Protein AF-A0A2J0MQY8-F1 (afdb_monomer)

Solvent-accessible surface area (backbone atoms only — not comparable to full-atom values): 13722 Å² total; per-residue (Å²): 133,86,76,63,94,84,62,76,48,62,55,75,53,54,37,76,70,28,26,28,75,59,79,45,22,39,60,40,59,40,33,76,69,67,67,42,97,68,72,56,60,52,49,72,35,37,74,84,40,46,73,61,54,52,50,51,39,55,75,74,62,41,38,30,42,33,39,42,53,55,47,19,60,32,36,67,44,96,90,41,63,35,64,66,51,48,49,52,52,44,53,56,40,50,52,36,49,76,70,64,25,40,34,30,38,26,56,28,72,82,56,39,22,41,64,47,52,74,76,44,28,50,48,31,76,66,31,26,61,55,53,29,50,53,47,44,52,49,42,74,68,47,39,91,58,44,59,30,43,22,58,39,46,35,64,57,53,51,41,43,33,5,17,53,71,29,74,33,73,86,47,34,74,34,67,67,50,29,53,36,21,54,53,23,50,38,50,19,47,48,52,31,49,55,47,44,41,72,76,38,70,85,57,41,38,25,36,36,40,68,47,66,86,68,88,61,70,36,100,46,72,66,35,49,50,51,45,52,51,50,48,35,62,63,47,48,56,58,50,66,69,40,64,95,62,59,76,51,84,39,80,45,75,57,90,130

Mean predicted aligned error: 4.13 Å

Structure (mmCIF, N/CA/C/O backbone):
data_AF-A0A2J0MQY8-F1
#
_entry.id   AF-A0A2J0MQY8-F1
#
loop_
_atom_site.group_PDB
_atom_site.id
_atom_site.type_symbol
_atom_site.label_atom_id
_atom_site.label_alt_id
_atom_site.label_comp_id
_atom_site.label_asym_id
_atom_site.label_entity_id
_atom_site.label_seq_id
_atom_site.pdbx_PDB_ins_code
_atom_site.Cartn_x
_atom_site.Cartn_y
_atom_site.Cartn_z
_atom_site.occupancy
_atom_site.B_iso_or_equiv
_atom_site.auth_seq_id
_atom_site.auth_comp_id
_atom_site.auth_asym_id
_atom_site.auth_atom_id
_atom_site.pdbx_PDB_model_num
ATOM 1 N N . MET A 1 1 ? -16.871 -25.575 15.971 1.00 74.00 1 MET A N 1
ATOM 2 C CA . MET A 1 1 ? -16.389 -24.826 17.154 1.00 74.00 1 MET A CA 1
ATOM 3 C C . MET A 1 1 ? -16.602 -23.341 16.894 1.00 74.00 1 MET A C 1
ATOM 5 O O . MET A 1 1 ? -16.331 -22.934 15.769 1.00 74.00 1 MET A O 1
ATOM 9 N N . PRO A 1 2 ? -17.122 -22.554 17.851 1.00 91.06 2 PRO A N 1
ATOM 10 C CA . PRO A 1 2 ? -17.289 -21.114 17.671 1.00 91.06 2 PRO A CA 1
ATOM 11 C C . PRO A 1 2 ? -15.932 -20.395 17.706 1.00 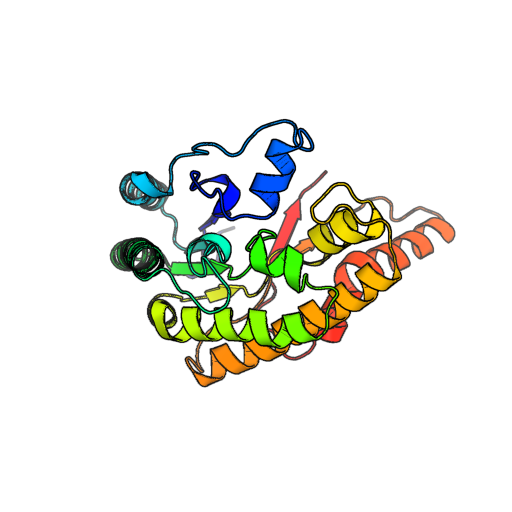91.06 2 PRO A C 1
ATOM 13 O O . PRO A 1 2 ? -15.025 -20.807 18.429 1.00 91.06 2 PRO A O 1
ATOM 16 N N . PHE A 1 3 ? -15.803 -19.317 16.937 1.00 95.56 3 PHE A N 1
ATOM 17 C CA . PHE A 1 3 ? -14.651 -18.417 17.013 1.00 95.56 3 PHE A CA 1
ATOM 18 C C . PHE A 1 3 ? -14.741 -17.525 18.266 1.00 95.56 3 PHE A C 1
ATOM 20 O O . PHE A 1 3 ? -15.840 -17.341 18.803 1.00 95.56 3 PHE A O 1
ATOM 27 N N . PRO A 1 4 ? -13.619 -16.950 18.745 1.00 96.00 4 PRO A N 1
ATOM 28 C CA . PRO A 1 4 ? -13.647 -15.934 19.796 1.00 96.00 4 PRO A CA 1
ATOM 29 C C . PRO A 1 4 ? -14.607 -14.788 19.452 1.00 96.00 4 PRO A C 1
ATOM 31 O O . PRO A 1 4 ? -14.728 -14.407 18.290 1.00 96.00 4 PRO A O 1
ATOM 34 N N . LYS A 1 5 ? -15.266 -14.201 20.460 1.00 91.44 5 LYS A N 1
ATOM 35 C CA . LYS A 1 5 ? -16.286 -13.148 20.258 1.00 91.44 5 LYS A CA 1
ATOM 36 C C . LYS A 1 5 ? -15.776 -11.929 19.479 1.00 91.44 5 LYS A C 1
ATOM 38 O O . LYS A 1 5 ? -16.554 -11.270 18.805 1.00 91.44 5 LYS A O 1
ATOM 43 N N . ASN A 1 6 ? -14.488 -11.629 19.596 1.00 92.44 6 ASN A N 1
ATOM 44 C CA . ASN A 1 6 ? -13.804 -10.515 18.943 1.00 92.44 6 ASN A CA 1
ATOM 45 C C . ASN A 1 6 ? -13.031 -10.935 17.681 1.00 92.44 6 ASN A C 1
ATOM 47 O O . ASN A 1 6 ? -12.200 -10.172 17.195 1.00 92.44 6 ASN A O 1
ATOM 51 N N . PHE A 1 7 ? -13.258 -12.146 17.165 1.00 96.00 7 PHE A N 1
ATOM 52 C CA . PHE A 1 7 ? -12.675 -12.563 15.897 1.00 96.00 7 PHE A CA 1
ATOM 53 C C . PHE A 1 7 ? -13.301 -11.767 14.747 1.00 96.00 7 PHE A C 1
ATOM 55 O O . PHE A 1 7 ? -14.525 -11.705 14.615 1.00 96.00 7 PHE A O 1
ATOM 62 N N . LEU A 1 8 ? -12.457 -11.168 13.910 1.00 96.12 8 LEU A N 1
ATOM 63 C CA . LEU A 1 8 ? -12.896 -10.334 12.799 1.00 96.12 8 LEU A CA 1
ATOM 64 C C . LEU A 1 8 ? -13.045 -11.170 11.532 1.00 96.12 8 LE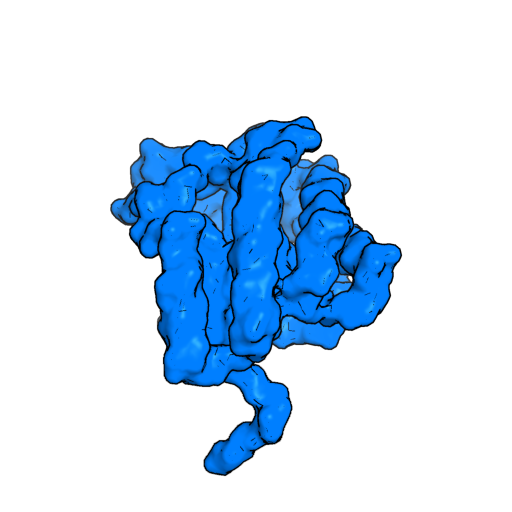U A C 1
ATOM 66 O O . LEU A 1 8 ? -12.094 -11.796 11.066 1.00 96.12 8 LEU A O 1
ATOM 70 N N . TRP A 1 9 ? -14.238 -11.120 10.951 1.00 97.50 9 TRP A N 1
ATOM 71 C CA . TRP A 1 9 ? -14.502 -11.618 9.607 1.00 97.50 9 TRP A CA 1
ATOM 72 C C . TRP A 1 9 ? -14.528 -10.454 8.634 1.00 97.50 9 TRP A C 1
ATOM 74 O O . TRP A 1 9 ? -15.113 -9.404 8.920 1.00 97.50 9 TRP A O 1
ATOM 84 N N . GLY A 1 10 ? -13.883 -10.636 7.491 1.00 97.44 10 GLY A N 1
ATOM 85 C CA . GLY A 1 10 ? -13.682 -9.552 6.556 1.00 97.44 10 GLY A CA 1
ATOM 86 C C . GLY A 1 10 ? -13.368 -10.001 5.151 1.00 97.44 10 GLY A C 1
ATOM 87 O O . GLY A 1 10 ? -13.229 -11.189 4.864 1.00 97.44 10 GLY A O 1
ATOM 88 N N . VAL A 1 11 ? -13.241 -9.007 4.285 1.00 97.69 11 VAL A N 1
ATOM 89 C CA . VAL A 1 11 ? -12.843 -9.180 2.890 1.00 97.69 11 VAL A CA 1
ATOM 90 C C . VAL A 1 11 ? -11.720 -8.206 2.555 1.00 97.69 11 VAL A C 1
ATOM 92 O O . VAL A 1 11 ? -11.487 -7.227 3.270 1.00 97.69 11 VAL A O 1
ATOM 95 N N . ALA A 1 12 ? -10.987 -8.507 1.488 1.00 97.94 12 ALA A N 1
ATOM 96 C CA . ALA A 1 12 ? -9.823 -7.745 1.074 1.00 97.94 12 ALA A CA 1
ATOM 97 C C . ALA A 1 12 ? -9.873 -7.428 -0.419 1.00 97.94 12 ALA A C 1
ATOM 99 O O . ALA A 1 12 ? -10.169 -8.306 -1.227 1.00 97.94 12 ALA A O 1
ATOM 100 N N . THR A 1 13 ? -9.519 -6.200 -0.782 1.00 97.38 13 THR A N 1
ATOM 101 C CA . THR A 1 13 ? -9.479 -5.718 -2.165 1.00 97.38 13 THR A CA 1
ATOM 102 C C . THR A 1 13 ? -8.229 -4.884 -2.404 1.00 97.38 13 THR A C 1
ATOM 104 O O . THR A 1 13 ? -7.708 -4.272 -1.473 1.00 97.38 13 THR A O 1
ATOM 107 N N . SER A 1 14 ? -7.744 -4.861 -3.647 1.00 96.94 14 SER A N 1
ATOM 108 C CA . SER A 1 14 ? -6.730 -3.898 -4.072 1.00 96.94 14 SER A CA 1
ATOM 109 C C . SER A 1 14 ? -7.351 -2.890 -5.025 1.00 96.94 14 SER A C 1
ATOM 111 O O . SER A 1 14 ? -8.155 -3.234 -5.893 1.00 96.94 14 SER A O 1
ATOM 113 N N . SER A 1 15 ? -6.967 -1.639 -4.852 1.00 96.94 15 SER A N 1
ATOM 114 C CA . SER A 1 15 ? -7.561 -0.497 -5.523 1.00 96.94 15 SER A CA 1
ATOM 115 C C . SER A 1 15 ? -7.428 -0.589 -7.034 1.00 96.94 15 SER A C 1
ATOM 117 O O . SER A 1 15 ? -8.436 -0.508 -7.728 1.00 96.94 15 SER A O 1
ATOM 119 N N . TYR A 1 16 ? -6.233 -0.862 -7.562 1.00 96.81 16 TYR A N 1
ATOM 120 C CA . TYR A 1 16 ? -6.046 -1.023 -9.004 1.00 96.81 16 TYR A CA 1
ATOM 121 C C . TYR A 1 16 ? -6.934 -2.113 -9.626 1.00 96.81 16 TYR A C 1
ATOM 123 O O . TYR A 1 16 ? -7.337 -1.990 -10.781 1.00 96.81 16 TYR A O 1
ATOM 131 N N . GLN A 1 17 ? -7.272 -3.164 -8.868 1.00 96.44 17 GLN A N 1
ATOM 132 C CA . GLN A 1 17 ? -8.117 -4.256 -9.356 1.00 96.44 17 GLN A CA 1
ATOM 133 C C . GLN A 1 17 ? -9.616 -3.938 -9.340 1.00 96.44 17 GLN A C 1
ATOM 135 O O . GLN A 1 17 ? -10.351 -4.618 -10.052 1.00 96.44 17 GLN A O 1
ATOM 140 N N . ILE A 1 18 ? -10.085 -2.967 -8.543 1.00 97.62 18 ILE A N 1
ATOM 141 C CA . ILE A 1 18 ? -11.531 -2.726 -8.361 1.00 97.62 18 ILE A CA 1
ATOM 142 C C . ILE A 1 18 ? -11.988 -1.294 -8.646 1.00 97.62 18 ILE A C 1
ATOM 144 O O . ILE A 1 18 ? -13.132 -1.103 -9.047 1.00 97.62 18 ILE A O 1
ATOM 148 N N . GLU A 1 19 ? -11.131 -0.290 -8.461 1.00 98.06 19 GLU A N 1
ATOM 149 C CA . GLU A 1 19 ? -11.506 1.124 -8.578 1.00 98.06 19 GLU A CA 1
ATOM 150 C C . GLU A 1 19 ? -11.682 1.561 -10.029 1.00 98.06 19 GLU A C 1
ATOM 152 O O . GLU A 1 19 ? -12.617 2.294 -10.335 1.00 98.06 19 GLU A O 1
ATOM 157 N N . GLY A 1 20 ? -10.770 1.128 -10.905 1.00 95.44 20 GLY A N 1
ATOM 158 C CA . GLY A 1 20 ? -10.714 1.572 -12.295 1.00 95.44 20 GLY A CA 1
ATOM 159 C C . GLY A 1 20 ? -10.214 3.010 -12.477 1.00 95.44 20 GLY A C 1
ATOM 160 O O . GLY A 1 20 ? -9.913 3.736 -11.525 1.00 95.44 20 GLY A O 1
ATOM 161 N N . GLY A 1 21 ? -10.076 3.422 -13.739 1.00 95.00 21 GLY A N 1
ATOM 162 C CA . GLY A 1 21 ? -9.796 4.812 -14.119 1.00 95.00 21 GLY A CA 1
ATOM 163 C C . GLY A 1 21 ? -8.453 5.362 -13.627 1.00 95.00 21 GLY A C 1
ATOM 164 O O . GLY A 1 21 ? -8.330 6.564 -13.411 1.00 95.00 21 GLY A O 1
ATOM 165 N N . ASN A 1 22 ? -7.454 4.505 -13.401 1.00 96.25 22 ASN A N 1
ATOM 166 C CA . ASN A 1 22 ? -6.139 4.917 -12.913 1.00 96.25 22 ASN A CA 1
ATOM 167 C C . ASN A 1 22 ? -5.080 4.860 -14.023 1.00 96.25 22 ASN A C 1
ATOM 169 O O . ASN A 1 22 ? -4.309 3.905 -14.127 1.00 96.25 22 ASN A O 1
ATOM 173 N N . SER A 1 23 ? -5.034 5.902 -14.855 1.00 96.38 23 SER A N 1
ATOM 174 C CA . SER A 1 23 ? -4.098 5.985 -15.982 1.00 96.38 23 SER A CA 1
ATOM 175 C C . SER A 1 23 ? -2.679 6.427 -15.609 1.00 96.38 23 SER A C 1
ATOM 177 O O . SER A 1 23 ? -1.801 6.415 -16.468 1.00 96.38 23 SER A O 1
ATOM 179 N N . ASN A 1 24 ? -2.440 6.819 -14.352 1.00 97.38 24 ASN A N 1
ATOM 180 C CA . ASN A 1 24 ? -1.138 7.298 -13.869 1.00 97.38 24 ASN A CA 1
ATOM 181 C C . ASN A 1 24 ? -0.288 6.195 -13.199 1.00 97.38 24 ASN A C 1
ATOM 183 O O . ASN A 1 24 ? 0.716 6.460 -12.530 1.00 97.38 24 ASN A O 1
ATOM 187 N N . ALA A 1 25 ? -0.708 4.941 -13.354 1.00 97.81 25 ALA A N 1
ATOM 188 C CA . ALA A 1 25 ? -0.086 3.762 -12.775 1.00 97.81 25 ALA A CA 1
ATOM 189 C C . ALA A 1 25 ? 0.909 3.095 -13.736 1.00 97.81 25 ALA A C 1
ATOM 191 O O . ALA A 1 25 ? 0.682 2.998 -14.941 1.00 97.81 25 ALA A O 1
ATOM 192 N N . ASP A 1 26 ? 1.990 2.542 -13.197 1.00 97.56 26 ASP A N 1
ATOM 193 C CA . ASP A 1 26 ? 2.941 1.722 -13.953 1.00 97.56 26 ASP A CA 1
ATOM 194 C C . ASP A 1 26 ? 2.306 0.471 -14.578 1.00 97.56 26 ASP A C 1
ATOM 196 O O . ASP A 1 26 ? 2.631 0.100 -15.707 1.00 97.56 26 ASP A O 1
ATOM 200 N N . TRP A 1 27 ? 1.353 -0.144 -13.882 1.00 97.75 27 TRP A N 1
ATOM 201 C CA . TRP A 1 27 ? 0.539 -1.227 -14.426 1.00 97.75 27 TRP A CA 1
ATOM 202 C C . TRP A 1 27 ? -0.350 -0.787 -15.593 1.00 97.75 27 TRP A C 1
ATOM 204 O O . TRP A 1 27 ? -0.536 -1.576 -16.518 1.00 97.75 27 TRP A O 1
ATOM 214 N N . TRP A 1 28 ? -0.799 0.474 -15.624 1.00 97.00 28 TRP A N 1
ATOM 215 C CA . TRP A 1 28 ? -1.573 1.008 -16.749 1.00 97.00 28 TRP A CA 1
ATOM 216 C C . TRP A 1 28 ? -0.708 1.137 -18.005 1.00 97.00 28 TRP A C 1
ATOM 218 O O . TRP A 1 28 ? -1.099 0.718 -19.094 1.00 97.00 28 TRP A O 1
ATOM 228 N N . GLU A 1 29 ? 0.519 1.650 -17.869 1.00 96.56 29 GLU A N 1
ATOM 229 C CA . GLU A 1 29 ? 1.472 1.652 -18.988 1.00 96.56 29 GLU A CA 1
ATOM 230 C C . GLU A 1 29 ? 1.814 0.225 -19.447 1.00 96.56 29 GLU A C 1
ATOM 232 O O . GLU A 1 29 ? 2.037 -0.003 -20.637 1.00 96.56 29 GLU A O 1
ATOM 237 N N . TRP A 1 30 ? 1.857 -0.737 -18.523 1.00 97.19 30 TRP A N 1
ATOM 238 C CA . TRP A 1 30 ? 2.171 -2.134 -18.818 1.00 97.19 30 TRP A CA 1
ATOM 239 C C . TRP A 1 30 ? 1.071 -2.835 -19.619 1.00 97.19 30 TRP A C 1
ATOM 241 O O . TRP A 1 30 ? 1.366 -3.471 -20.633 1.00 97.19 30 TRP A O 1
ATOM 251 N N . GLU A 1 31 ? -0.195 -2.685 -19.226 1.00 96.12 31 GLU A N 1
ATOM 252 C CA . GLU A 1 31 ? -1.327 -3.258 -19.967 1.00 96.12 31 GLU A CA 1
ATOM 253 C C . GLU A 1 31 ? -1.510 -2.607 -21.343 1.00 96.12 31 GLU A C 1
ATOM 255 O O . GLU A 1 31 ? -1.804 -3.297 -22.320 1.00 96.12 31 GLU A O 1
ATOM 260 N N . LYS A 1 32 ? -1.242 -1.298 -21.474 1.00 95.62 32 LYS A N 1
ATOM 261 C CA . LYS A 1 32 ? -1.275 -0.601 -22.772 1.00 95.62 32 LYS A CA 1
ATOM 262 C C . LYS A 1 32 ? -0.215 -1.101 -23.753 1.00 95.62 32 LYS A C 1
ATOM 264 O O . LYS A 1 32 ? -0.393 -0.952 -24.957 1.00 95.62 32 LYS A O 1
ATOM 269 N N . GLN A 1 33 ? 0.846 -1.738 -23.261 1.00 95.50 33 GLN A N 1
ATOM 270 C CA . GLN A 1 33 ? 1.849 -2.417 -24.087 1.00 95.50 33 GLN A CA 1
ATOM 271 C C . GLN A 1 33 ? 1.436 -3.846 -24.491 1.00 95.50 33 GLN A C 1
ATOM 273 O O . GLN A 1 33 ? 2.252 -4.564 -25.064 1.00 95.50 33 GLN A O 1
ATOM 278 N N . GLY A 1 34 ? 0.215 -4.291 -24.169 1.00 95.50 34 GLY A N 1
ATOM 279 C CA . GLY A 1 34 ? -0.259 -5.647 -24.470 1.00 95.50 34 GLY A CA 1
ATOM 280 C C . GLY A 1 34 ? 0.403 -6.732 -23.616 1.00 95.50 34 GLY A C 1
ATOM 281 O O . GLY A 1 34 ? 0.484 -7.884 -24.033 1.00 95.50 34 GLY A O 1
ATOM 282 N N . LYS A 1 35 ? 0.927 -6.370 -22.435 1.00 94.62 35 LYS A N 1
ATOM 283 C CA . LYS A 1 35 ? 1.655 -7.292 -21.541 1.00 94.62 35 LYS A CA 1
ATOM 284 C C . LYS A 1 35 ? 0.783 -7.915 -20.452 1.00 94.62 35 LYS A C 1
ATOM 286 O O . LYS A 1 35 ? 1.287 -8.637 -19.592 1.00 94.62 35 LYS A O 1
ATOM 291 N N . THR A 1 36 ? -0.514 -7.642 -20.489 1.00 93.94 36 THR A N 1
ATOM 292 C CA . THR A 1 36 ? -1.542 -8.282 -19.669 1.00 93.94 36 THR A CA 1
ATOM 293 C C . THR A 1 36 ? -2.589 -8.901 -20.589 1.00 93.94 36 THR A C 1
ATOM 295 O O . THR A 1 36 ? -2.736 -8.492 -21.740 1.00 93.94 36 THR A O 1
ATOM 298 N N . LYS A 1 37 ? -3.306 -9.911 -20.086 1.00 93.12 37 LYS A N 1
ATOM 299 C CA . LYS A 1 37 ? -4.427 -10.520 -20.812 1.00 93.12 37 LYS A CA 1
ATOM 300 C C . LYS A 1 37 ? -5.597 -9.542 -20.943 1.00 93.12 37 LYS A C 1
ATOM 302 O O . LYS A 1 37 ? -6.159 -9.396 -22.020 1.00 93.12 37 LYS A O 1
ATOM 307 N N . ASP A 1 38 ? -5.917 -8.883 -19.835 1.00 92.94 38 ASP A N 1
ATOM 308 C CA . ASP A 1 38 ? -7.043 -7.970 -19.696 1.00 92.94 38 ASP A CA 1
ATOM 309 C C . ASP A 1 38 ? -6.528 -6.572 -19.314 1.00 92.94 38 ASP A C 1
ATOM 311 O O . ASP A 1 38 ? -5.445 -6.438 -18.731 1.00 92.94 38 ASP A O 1
ATOM 315 N N . GLN A 1 39 ? -7.291 -5.535 -19.663 1.00 94.75 39 GLN A N 1
ATOM 316 C CA . GLN A 1 39 ? -7.029 -4.148 -19.260 1.00 94.75 39 GLN A CA 1
ATOM 317 C C . GLN A 1 39 ? -7.893 -3.785 -18.052 1.00 94.75 39 GLN A C 1
ATOM 319 O O . GLN A 1 39 ? -9.064 -4.157 -17.998 1.00 94.75 39 GLN A O 1
ATOM 324 N N . SER A 1 40 ? -7.335 -3.016 -17.120 1.00 94.69 40 SER A N 1
ATOM 325 C CA . SER A 1 40 ? -8.017 -2.559 -15.908 1.00 94.69 40 SER A CA 1
ATOM 326 C C . SER A 1 40 ? -9.274 -1.743 -16.226 1.00 94.69 40 SER A C 1
ATOM 328 O O . SER A 1 40 ? -10.338 -2.012 -15.675 1.00 94.69 40 SER A O 1
ATOM 330 N N . GLY A 1 41 ? -9.198 -0.787 -17.161 1.00 95.00 41 GLY A N 1
ATOM 331 C CA . GLY A 1 41 ? -10.348 0.002 -17.616 1.00 95.00 41 GLY A CA 1
ATOM 332 C C . GLY A 1 41 ? -11.135 0.624 -16.455 1.00 95.00 41 GLY A C 1
ATOM 333 O O . GLY A 1 41 ? -10.567 1.329 -15.622 1.00 95.00 41 GLY A O 1
ATOM 334 N N . ARG A 1 42 ? -12.449 0.362 -16.391 1.00 95.50 42 ARG A N 1
ATOM 335 C CA . ARG A 1 42 ? -13.294 0.760 -15.246 1.00 95.50 42 ARG A CA 1
ATOM 336 C C . ARG A 1 42 ? -13.242 -0.221 -14.066 1.00 95.50 42 ARG A C 1
ATOM 338 O O . ARG A 1 42 ? -13.794 0.085 -13.021 1.00 95.50 42 ARG A O 1
ATOM 345 N N . ALA A 1 43 ? -12.623 -1.388 -14.237 1.00 96.00 43 ALA A N 1
ATOM 346 C CA . ALA A 1 43 ? -12.614 -2.482 -13.271 1.00 96.00 43 ALA A CA 1
ATOM 347 C C . ALA A 1 43 ? -14.034 -2.817 -12.760 1.00 96.00 43 ALA A C 1
ATOM 349 O O . ALA A 1 43 ? -14.956 -2.968 -13.566 1.00 96.00 43 ALA A O 1
ATOM 350 N N . CYS A 1 44 ? -14.215 -2.914 -11.440 1.00 97.00 44 CYS A N 1
ATOM 351 C CA . CYS A 1 44 ? -15.518 -3.074 -10.790 1.00 97.00 44 CYS A CA 1
ATOM 352 C C . CYS A 1 44 ? -16.234 -1.733 -10.536 1.00 97.00 44 CYS A C 1
ATOM 354 O O . CYS A 1 44 ? -17.355 -1.735 -10.034 1.00 97.00 44 CYS A O 1
ATOM 356 N N . ASP A 1 45 ? -15.607 -0.609 -10.897 1.00 97.56 45 ASP A N 1
ATOM 357 C CA . ASP A 1 45 ? -16.102 0.757 -10.706 1.00 97.56 45 ASP A CA 1
ATOM 358 C C . ASP A 1 45 ? -16.312 1.152 -9.231 1.00 97.56 45 ASP A C 1
ATOM 360 O O . ASP A 1 45 ? -17.140 2.002 -8.901 1.00 97.56 45 ASP A O 1
ATOM 364 N N . TYR A 1 46 ? -15.531 0.558 -8.319 1.00 98.12 46 TYR A N 1
ATOM 365 C CA . TYR A 1 46 ? -15.622 0.838 -6.879 1.00 98.12 46 TYR A CA 1
ATOM 366 C C . TYR A 1 46 ? -15.402 2.324 -6.560 1.00 98.12 46 TYR A C 1
ATOM 368 O O . TYR A 1 46 ? -16.042 2.869 -5.665 1.00 98.12 46 TYR A O 1
ATOM 376 N N . TRP A 1 47 ? -14.553 3.016 -7.332 1.00 97.81 47 TRP A N 1
ATOM 377 C CA . TRP A 1 47 ? -14.267 4.442 -7.137 1.00 97.81 47 TRP A CA 1
ATOM 378 C C . TRP A 1 47 ? -15.532 5.313 -7.150 1.00 97.81 47 TRP A C 1
ATOM 380 O O . TRP A 1 47 ? -15.630 6.290 -6.404 1.00 97.81 47 TRP A O 1
ATOM 390 N N . ASN A 1 48 ? -16.515 4.924 -7.964 1.00 97.62 48 ASN A N 1
ATOM 391 C CA . ASN A 1 48 ? -17.775 5.639 -8.128 1.00 97.62 48 ASN A CA 1
ATOM 392 C C . ASN A 1 48 ? -18.947 4.976 -7.390 1.00 97.62 48 ASN A C 1
ATOM 394 O O . ASN A 1 48 ? -20.012 5.579 -7.302 1.00 97.62 48 ASN A O 1
ATOM 398 N N . ARG A 1 49 ? -18.781 3.744 -6.887 1.00 97.44 49 ARG A N 1
ATOM 399 C CA . ARG A 1 49 ? -19.882 2.902 -6.380 1.00 97.44 49 ARG A CA 1
ATOM 400 C C . ARG A 1 49 ? -19.659 2.322 -4.981 1.00 97.44 49 ARG A C 1
ATOM 402 O O . ARG A 1 49 ? -20.433 1.464 -4.548 1.00 97.44 49 ARG A O 1
ATOM 409 N N . TRP A 1 50 ? -18.640 2.792 -4.265 1.00 98.12 50 TRP A N 1
ATOM 410 C CA . TRP A 1 50 ? -18.266 2.296 -2.937 1.00 98.12 50 TRP A CA 1
ATOM 411 C C . TRP A 1 50 ? -19.427 2.299 -1.933 1.00 98.12 50 TRP A C 1
ATOM 413 O O . TRP A 1 50 ? -19.510 1.381 -1.128 1.00 98.12 50 TRP A O 1
ATOM 423 N N . GLU A 1 51 ? -20.376 3.238 -2.012 1.00 98.50 51 GLU A N 1
ATOM 424 C CA . GLU A 1 51 ? -21.550 3.290 -1.118 1.00 98.50 51 GLU A CA 1
ATOM 425 C C . GLU A 1 51 ? -22.408 2.022 -1.230 1.00 98.50 51 GLU A C 1
ATOM 427 O O . GLU A 1 51 ? -22.853 1.461 -0.224 1.00 98.50 51 GLU A O 1
ATOM 432 N N . SER A 1 52 ? -22.612 1.545 -2.464 1.00 98.25 52 SER A N 1
ATOM 433 C CA . SER A 1 52 ? -23.358 0.313 -2.727 1.00 98.25 52 SER A CA 1
ATOM 434 C C . SER A 1 52 ? -22.579 -0.926 -2.289 1.00 98.25 52 SER A C 1
ATOM 436 O O . SER A 1 52 ? -23.153 -1.826 -1.677 1.00 98.25 52 SER A O 1
ATOM 438 N N . ASP A 1 53 ? -21.262 -0.936 -2.490 1.00 98.19 53 ASP A N 1
ATOM 439 C CA . ASP A 1 53 ? -20.418 -2.046 -2.052 1.00 98.19 53 ASP A CA 1
ATOM 440 C C . ASP A 1 53 ? -20.337 -2.104 -0.516 1.00 98.19 53 ASP A C 1
ATOM 442 O O . ASP A 1 53 ? -20.415 -3.182 0.067 1.00 98.19 53 ASP A O 1
ATOM 446 N N . HIS A 1 54 ? -20.296 -0.965 0.178 1.00 98.62 54 HIS A N 1
ATOM 447 C CA . HIS A 1 54 ? -20.328 -0.904 1.642 1.00 98.62 54 HIS A CA 1
ATOM 448 C C . HIS A 1 54 ? -21.677 -1.330 2.238 1.00 98.62 54 HIS A C 1
ATOM 450 O O . HIS A 1 54 ? -21.720 -1.887 3.343 1.00 98.62 54 HIS A O 1
ATOM 456 N N . ALA A 1 55 ? -22.785 -1.110 1.521 1.00 98.56 55 ALA A N 1
ATOM 457 C CA . ALA A 1 55 ? -24.077 -1.680 1.891 1.00 98.56 55 ALA A CA 1
ATOM 458 C C . ALA A 1 55 ? -24.022 -3.216 1.854 1.00 98.56 55 ALA A C 1
ATOM 460 O O . ALA A 1 55 ? -24.401 -3.856 2.836 1.00 98.56 55 ALA A O 1
ATOM 461 N N . LEU A 1 56 ? -23.438 -3.797 0.798 1.00 98.31 56 LEU A N 1
ATOM 462 C CA . LEU A 1 56 ? -23.229 -5.246 0.694 1.00 98.31 56 LEU A CA 1
ATOM 463 C C . LEU A 1 56 ? -22.291 -5.779 1.789 1.00 98.31 56 LEU A C 1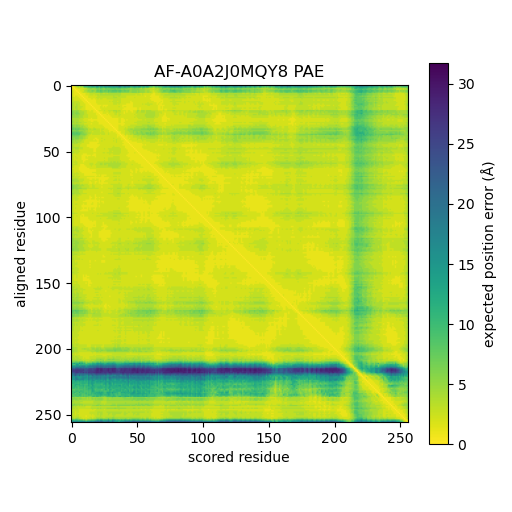
ATOM 465 O O . LEU A 1 56 ? -22.566 -6.824 2.376 1.00 98.31 56 LEU A O 1
ATOM 469 N N . LEU A 1 57 ? -21.212 -5.059 2.126 1.00 98.31 57 LEU A N 1
ATOM 470 C CA . LEU A 1 57 ? -20.337 -5.430 3.250 1.00 98.31 57 LEU A CA 1
ATOM 471 C C . LEU A 1 57 ? -21.124 -5.516 4.568 1.00 98.31 57 LEU A C 1
ATOM 473 O O . LEU A 1 57 ? -20.929 -6.447 5.353 1.00 98.31 57 LEU A O 1
ATOM 477 N N . SER A 1 58 ? -22.031 -4.563 4.793 1.00 98.12 58 SER A N 1
ATOM 478 C CA . SER A 1 58 ? -22.878 -4.520 5.991 1.00 98.12 58 SER A CA 1
ATOM 479 C C . SER A 1 58 ? -23.862 -5.693 6.027 1.00 98.12 58 SER A C 1
ATOM 481 O O . SER A 1 58 ? -23.992 -6.343 7.063 1.00 98.12 58 SER A O 1
ATOM 483 N N . GLU A 1 59 ? -24.506 -5.999 4.897 1.00 98.12 59 GLU A N 1
ATOM 484 C CA . GLU A 1 59 ? -25.433 -7.130 4.748 1.00 98.12 59 GLU A CA 1
ATOM 485 C C . GLU A 1 59 ? -24.742 -8.480 4.994 1.00 98.12 59 GLU A C 1
ATOM 487 O O . GLU A 1 59 ? -25.272 -9.336 5.700 1.00 98.12 59 GLU A O 1
ATOM 492 N N . LEU A 1 60 ? -23.509 -8.640 4.503 1.00 97.50 60 LEU A N 1
ATOM 493 C CA . LEU A 1 60 ? -22.675 -9.822 4.748 1.00 97.50 60 LEU A CA 1
ATOM 494 C C . LEU A 1 60 ? -22.178 -9.936 6.201 1.00 97.50 60 LEU A C 1
ATOM 496 O O . LEU A 1 60 ? -21.573 -10.945 6.568 1.00 97.50 60 LEU A O 1
ATOM 500 N N . GLY A 1 61 ? -22.393 -8.914 7.034 1.00 97.19 61 GLY A N 1
ATOM 501 C CA . GLY A 1 61 ? -21.933 -8.889 8.420 1.00 97.19 61 GLY A CA 1
ATOM 502 C C . GLY A 1 61 ? -20.421 -8.691 8.572 1.00 97.19 61 GLY A C 1
ATOM 503 O O . GLY A 1 61 ? -19.865 -9.060 9.612 1.00 97.19 61 GLY A O 1
ATOM 504 N N . VAL A 1 62 ? -19.757 -8.107 7.567 1.00 98.00 62 VAL A N 1
ATOM 505 C CA . VAL A 1 62 ? -18.316 -7.809 7.583 1.00 98.00 62 VAL A CA 1
ATOM 506 C C . VAL A 1 62 ? -17.971 -6.908 8.770 1.00 98.00 62 VAL A C 1
ATOM 508 O O . VAL A 1 62 ? -18.664 -5.936 9.059 1.00 98.00 62 VAL A O 1
ATOM 511 N N . LYS A 1 63 ? -16.884 -7.240 9.477 1.00 98.06 63 LYS A N 1
ATOM 512 C CA . LYS A 1 63 ? -16.375 -6.479 10.633 1.00 98.06 63 LYS A CA 1
ATOM 513 C C . LYS A 1 63 ? -15.065 -5.762 10.361 1.00 98.06 63 LYS A C 1
ATOM 515 O O . LYS A 1 63 ? -14.753 -4.802 11.056 1.00 98.06 63 LYS A O 1
ATOM 520 N N . VAL A 1 64 ? -14.321 -6.197 9.350 1.00 98.44 64 VAL A N 1
ATOM 521 C CA . VAL A 1 64 ? -13.100 -5.535 8.889 1.00 98.44 64 VAL A CA 1
ATOM 522 C C . VAL A 1 64 ? -13.046 -5.559 7.369 1.00 98.44 64 VAL A C 1
ATOM 524 O O . VAL A 1 64 ? -13.299 -6.591 6.748 1.00 98.44 64 VAL A O 1
ATOM 527 N N . PHE A 1 65 ? -12.706 -4.429 6.762 1.00 98.69 65 PHE A N 1
ATOM 528 C CA . PHE A 1 65 ? -12.490 -4.337 5.327 1.00 98.69 65 PHE A CA 1
ATOM 529 C C . PHE A 1 65 ? -11.057 -3.899 5.044 1.00 98.69 65 PHE A C 1
ATOM 531 O O . PHE A 1 65 ? -10.617 -2.834 5.485 1.00 98.69 65 PHE A O 1
ATOM 538 N N . ARG A 1 66 ? -10.318 -4.749 4.320 1.00 98.69 66 ARG A N 1
ATOM 539 C CA . ARG A 1 66 ? -8.969 -4.431 3.856 1.00 98.69 66 ARG A CA 1
ATOM 540 C C . ARG A 1 66 ? -9.027 -3.834 2.457 1.00 98.69 66 ARG A C 1
ATOM 542 O O . ARG A 1 66 ? -9.331 -4.546 1.506 1.00 98.69 66 ARG A O 1
ATOM 549 N N . LEU A 1 67 ? -8.644 -2.573 2.324 1.00 98.62 67 LEU A N 1
ATOM 550 C CA . LEU A 1 67 ? -8.501 -1.877 1.045 1.00 98.62 67 LEU A CA 1
ATOM 551 C C . LEU A 1 67 ? -7.082 -1.317 0.889 1.00 98.62 67 LEU A C 1
ATOM 553 O O . LEU A 1 67 ? -6.237 -1.478 1.775 1.00 98.62 67 LEU A O 1
ATOM 557 N N . SER A 1 68 ? -6.799 -0.662 -0.233 1.00 98.56 68 SER A N 1
ATOM 558 C CA . SER A 1 68 ? -5.564 0.101 -0.435 1.00 98.56 68 SER A CA 1
ATOM 559 C C . SER A 1 68 ? -5.836 1.561 -0.766 1.00 98.56 68 SER A C 1
ATOM 561 O O . SER A 1 68 ? -6.957 1.939 -1.081 1.00 98.56 68 SER A O 1
ATOM 563 N N . ILE A 1 69 ? -4.783 2.370 -0.692 1.00 98.69 69 ILE A N 1
ATOM 564 C CA . ILE A 1 69 ? -4.738 3.710 -1.278 1.00 98.69 69 ILE A CA 1
ATOM 565 C C . ILE A 1 69 ? -3.828 3.637 -2.505 1.00 98.69 69 ILE A C 1
ATOM 567 O O . ILE A 1 69 ? -2.684 3.185 -2.396 1.00 98.69 69 ILE A O 1
ATOM 571 N N . GLU A 1 70 ? -4.305 4.078 -3.671 1.00 98.06 70 GLU A N 1
ATOM 572 C CA . GLU A 1 70 ? -3.473 4.146 -4.875 1.00 98.06 70 GLU A CA 1
ATOM 573 C C . GLU A 1 70 ? -2.516 5.323 -4.808 1.00 98.06 70 GLU A C 1
ATOM 575 O O . GLU A 1 70 ? -2.893 6.472 -5.046 1.00 98.06 70 GLU A O 1
ATOM 580 N N . TRP A 1 71 ? -1.239 5.019 -4.574 1.00 98.69 71 TRP A N 1
ATOM 581 C CA . TRP A 1 71 ? -0.173 6.014 -4.598 1.00 98.69 71 TRP A CA 1
ATOM 582 C C . TRP A 1 71 ? -0.170 6.819 -5.910 1.00 98.69 71 TRP A C 1
ATOM 584 O O . TRP A 1 71 ? -0.071 8.042 -5.901 1.00 98.69 71 TRP A O 1
ATOM 594 N N . SER A 1 72 ? -0.360 6.137 -7.040 1.00 98.12 72 SER A N 1
ATOM 595 C CA . SER A 1 72 ? -0.447 6.736 -8.381 1.00 98.12 72 SER A CA 1
ATOM 596 C C . SER A 1 72 ? -1.604 7.730 -8.551 1.00 98.12 72 SER A C 1
ATOM 598 O O . SER A 1 72 ? -1.499 8.646 -9.370 1.00 98.12 72 SER A O 1
ATOM 600 N N . ARG A 1 73 ? -2.680 7.582 -7.768 1.00 97.69 73 ARG A N 1
ATOM 601 C CA . ARG A 1 73 ? -3.848 8.468 -7.785 1.00 97.69 73 ARG A CA 1
ATOM 602 C C . ARG A 1 73 ? -3.666 9.673 -6.866 1.00 97.69 73 ARG A C 1
ATOM 604 O O . ARG A 1 73 ? -4.026 10.789 -7.230 1.00 97.69 73 ARG A O 1
ATOM 611 N N . VAL A 1 74 ? -3.110 9.452 -5.676 1.00 98.38 74 VAL A N 1
ATOM 612 C CA . VAL A 1 74 ? -2.977 10.504 -4.656 1.00 98.38 74 VAL A CA 1
ATOM 613 C C . VAL A 1 74 ? -1.710 11.338 -4.800 1.00 98.38 74 VAL A C 1
ATOM 615 O O . VAL A 1 74 ? -1.720 12.475 -4.353 1.00 98.38 74 VAL A O 1
ATOM 618 N N . GLU A 1 75 ? -0.649 10.836 -5.437 1.00 98.56 75 GLU A N 1
ATOM 619 C CA . GLU A 1 75 ? 0.558 11.599 -5.785 1.00 98.56 75 GLU A CA 1
ATOM 620 C C . GLU A 1 75 ? 0.771 11.561 -7.307 1.00 98.56 75 GLU A C 1
ATOM 622 O O . GLU A 1 75 ? 1.471 10.703 -7.855 1.00 98.56 75 GLU A O 1
ATOM 627 N N . THR A 1 76 ? 0.103 12.491 -7.992 1.00 97.75 76 THR A N 1
ATOM 628 C CA . THR A 1 76 ? 0.004 12.542 -9.461 1.00 97.75 76 THR A CA 1
ATOM 629 C C . THR A 1 76 ? 1.346 12.807 -10.142 1.00 97.75 76 THR A C 1
ATOM 631 O O . THR A 1 76 ? 1.685 12.150 -11.126 1.00 97.75 76 THR A O 1
ATOM 634 N N . GLU A 1 77 ? 2.150 13.685 -9.550 1.00 97.88 77 GLU A N 1
ATOM 635 C CA . GLU A 1 77 ? 3.535 13.970 -9.917 1.00 97.88 77 GLU A CA 1
ATOM 636 C C . GLU A 1 77 ? 4.392 13.990 -8.651 1.00 97.88 77 GLU A C 1
ATOM 638 O O . GLU A 1 77 ? 3.873 13.993 -7.535 1.00 97.88 77 GLU A O 1
ATOM 643 N N . GLU A 1 78 ? 5.716 14.018 -8.793 1.00 98.00 78 GLU A N 1
ATOM 644 C CA . GLU A 1 78 ? 6.606 13.997 -7.635 1.00 98.00 78 GLU A CA 1
ATOM 645 C C . GLU A 1 78 ? 6.349 15.184 -6.692 1.00 98.00 78 GLU A C 1
ATOM 647 O O . GLU A 1 78 ? 6.707 16.320 -6.986 1.00 98.00 78 GLU A O 1
ATOM 652 N N . GLY A 1 79 ? 5.793 14.900 -5.514 1.00 97.50 79 GLY A N 1
ATOM 653 C CA . GLY A 1 79 ? 5.437 15.899 -4.511 1.00 97.50 79 GLY A CA 1
ATOM 654 C C . GLY A 1 79 ? 4.100 16.608 -4.750 1.00 97.50 79 GLY A C 1
ATOM 655 O O . GLY A 1 79 ? 3.709 17.406 -3.901 1.00 97.50 79 GLY A O 1
ATOM 656 N N . VAL A 1 80 ? 3.386 16.313 -5.842 1.00 98.44 80 VAL A N 1
ATOM 657 C CA . VAL A 1 80 ? 2.086 16.917 -6.172 1.00 98.44 80 VAL A CA 1
ATOM 658 C C . VAL A 1 80 ? 0.965 15.959 -5.785 1.00 98.44 80 VAL A C 1
ATOM 660 O O . VAL A 1 80 ? 0.685 14.976 -6.479 1.00 98.44 80 VAL A O 1
ATOM 663 N N . PHE A 1 81 ? 0.315 16.259 -4.660 1.00 98.62 81 PHE A N 1
ATOM 664 C CA . PHE A 1 81 ? -0.757 15.433 -4.116 1.00 98.62 81 PHE A CA 1
ATOM 665 C C . PHE A 1 81 ? -2.138 15.902 -4.578 1.00 98.62 81 PHE A C 1
ATOM 667 O O . PHE A 1 81 ? -2.468 17.081 -4.459 1.00 98.62 81 PHE A O 1
ATOM 674 N N . SER A 1 82 ? -2.962 14.967 -5.055 1.00 98.50 82 SER A N 1
ATOM 675 C CA . SER A 1 82 ? -4.360 15.240 -5.392 1.00 98.50 82 SER A CA 1
ATOM 676 C C . SER A 1 82 ? -5.197 15.291 -4.117 1.00 98.50 82 SER A C 1
ATOM 678 O O . SER A 1 82 ? -5.494 14.259 -3.511 1.00 98.50 82 SER A O 1
ATOM 680 N N . LEU A 1 83 ? -5.579 16.503 -3.708 1.00 98.12 83 LEU A N 1
ATOM 681 C CA . LEU A 1 83 ? -6.470 16.709 -2.564 1.00 98.12 83 LEU A CA 1
ATOM 682 C C . LEU A 1 83 ? -7.846 16.088 -2.807 1.00 98.12 83 LEU A C 1
ATOM 684 O O . LEU A 1 83 ? -8.420 15.527 -1.883 1.00 98.12 83 LEU A O 1
ATOM 688 N N . GLU A 1 84 ? -8.336 16.120 -4.046 1.00 98.50 84 GLU A N 1
ATOM 689 C CA . GLU A 1 84 ? -9.594 15.479 -4.435 1.00 98.50 84 GLU A CA 1
ATOM 690 C C . GLU A 1 84 ? -9.543 13.962 -4.210 1.00 98.50 84 GLU A C 1
ATOM 692 O O . GLU A 1 84 ? -10.433 13.399 -3.576 1.00 98.50 84 GLU A O 1
ATOM 697 N N . ALA A 1 85 ? -8.473 13.292 -4.652 1.00 98.50 85 ALA A N 1
ATOM 698 C CA . ALA A 1 85 ? -8.329 11.852 -4.451 1.00 98.50 85 ALA A CA 1
ATOM 699 C C . ALA A 1 85 ? -8.192 11.490 -2.964 1.00 98.50 85 ALA A C 1
ATOM 701 O O . ALA A 1 85 ? -8.788 10.515 -2.510 1.00 98.50 85 ALA A O 1
ATOM 702 N N . ILE A 1 86 ? -7.431 12.278 -2.195 1.00 98.81 86 ILE A N 1
ATOM 703 C CA . ILE A 1 86 ? -7.298 12.092 -0.742 1.00 98.81 86 ILE A CA 1
ATOM 704 C C . ILE A 1 86 ? -8.654 12.284 -0.053 1.00 98.81 86 ILE A C 1
ATOM 706 O O . ILE A 1 86 ? -9.028 11.466 0.784 1.00 98.81 86 ILE A O 1
ATOM 710 N N . GLN A 1 87 ? -9.410 13.315 -0.433 1.00 98.81 87 GLN A N 1
ATOM 711 C CA . GLN A 1 87 ? -10.741 13.578 0.105 1.00 98.81 87 GLN A CA 1
ATOM 712 C C . GLN A 1 87 ? -11.719 12.446 -0.233 1.00 98.81 87 GLN A C 1
ATOM 714 O O . GLN A 1 87 ? -12.454 11.993 0.640 1.00 98.81 87 GLN A O 1
ATOM 719 N N . LYS A 1 88 ? -11.668 11.901 -1.452 1.00 98.69 88 LYS A N 1
ATOM 720 C CA . LYS A 1 88 ? -12.490 10.747 -1.831 1.00 98.69 88 LYS A CA 1
ATOM 721 C C . LYS A 1 88 ? -12.163 9.507 -0.996 1.00 98.69 88 LYS A C 1
ATOM 723 O O . LYS A 1 88 ? -13.064 8.833 -0.506 1.00 98.69 88 LYS A O 1
ATOM 728 N N . TYR A 1 89 ? -10.879 9.222 -0.771 1.00 98.88 89 TYR A N 1
ATOM 729 C CA . TYR A 1 89 ? -10.479 8.143 0.136 1.00 98.88 89 TYR A CA 1
ATOM 730 C C . TYR A 1 89 ? -10.913 8.399 1.579 1.00 98.88 89 TYR A C 1
ATOM 732 O O . TYR A 1 89 ? -11.303 7.458 2.267 1.00 98.88 89 TYR A O 1
ATOM 740 N N . ARG A 1 90 ? -10.888 9.654 2.040 1.00 98.88 90 ARG A N 1
ATOM 741 C CA . ARG A 1 90 ? -11.437 10.022 3.345 1.00 98.88 90 ARG A CA 1
ATOM 742 C C . ARG A 1 90 ? -12.921 9.680 3.442 1.00 98.88 90 ARG A C 1
ATOM 744 O O . ARG A 1 90 ? -13.295 9.040 4.416 1.00 98.88 90 ARG A O 1
ATOM 751 N N . GLU A 1 91 ? -13.732 10.059 2.458 1.00 98.88 91 GLU A N 1
ATOM 752 C CA . GLU A 1 91 ? -15.172 9.747 2.420 1.00 98.88 91 GLU A CA 1
ATOM 753 C C . GLU A 1 91 ? -15.422 8.235 2.485 1.00 98.88 91 GLU A C 1
ATOM 755 O O . GLU A 1 91 ? -16.201 7.771 3.317 1.00 98.88 91 GLU A O 1
ATOM 760 N N . ILE A 1 92 ? -14.683 7.460 1.682 1.00 98.88 92 ILE A N 1
ATOM 761 C CA . ILE A 1 92 ? -14.737 5.991 1.683 1.00 98.88 92 ILE A CA 1
ATOM 762 C C . ILE A 1 92 ? -14.440 5.437 3.084 1.00 98.88 92 ILE A C 1
ATOM 764 O O . ILE A 1 92 ? -15.185 4.606 3.604 1.00 98.88 92 ILE A O 1
ATOM 768 N N . LEU A 1 93 ? -13.354 5.890 3.716 1.00 98.88 93 LEU A N 1
ATOM 769 C CA . LEU A 1 93 ? -12.970 5.416 5.045 1.00 98.88 93 LEU A CA 1
ATOM 770 C C . LEU A 1 93 ? -13.968 5.860 6.124 1.00 98.88 93 LEU A C 1
ATOM 772 O O . LEU A 1 93 ? -14.287 5.072 7.010 1.00 98.88 93 LEU A O 1
ATOM 776 N N . GLN A 1 94 ? -14.494 7.084 6.049 1.00 98.88 94 GLN A N 1
ATOM 777 C CA . GLN A 1 94 ? -15.508 7.590 6.979 1.00 98.88 94 GLN A CA 1
ATOM 778 C C . GLN A 1 94 ? -16.789 6.759 6.926 1.00 98.88 94 GLN A C 1
ATOM 780 O O . GLN A 1 94 ? -17.305 6.382 7.977 1.00 98.88 94 GLN A O 1
ATOM 785 N N . ASP A 1 95 ? -17.275 6.422 5.732 1.00 98.88 95 ASP A N 1
ATOM 786 C CA . ASP A 1 95 ? -18.488 5.617 5.581 1.00 98.88 95 ASP A CA 1
ATOM 787 C C . ASP A 1 95 ? -18.320 4.203 6.172 1.00 98.88 95 ASP A C 1
ATOM 789 O O . ASP A 1 95 ? -19.205 3.720 6.882 1.00 98.88 95 ASP A O 1
ATOM 793 N N . LEU A 1 96 ? -17.147 3.572 6.014 1.00 98.75 96 LEU A N 1
ATOM 794 C CA . LEU A 1 96 ? -16.837 2.300 6.690 1.00 98.75 96 LEU A CA 1
ATOM 795 C C . LEU A 1 96 ? -16.902 2.432 8.218 1.00 98.75 96 LEU A C 1
ATOM 797 O O . LEU A 1 96 ? -17.494 1.582 8.891 1.00 98.75 96 LEU A O 1
ATOM 801 N N . LYS A 1 97 ? -16.346 3.516 8.775 1.00 98.25 97 LYS A N 1
ATOM 802 C CA . LYS A 1 97 ? -16.370 3.777 10.223 1.00 98.25 97 LYS A CA 1
ATOM 803 C C . LYS A 1 97 ? -17.795 3.994 10.734 1.00 98.25 97 LYS A C 1
ATOM 805 O O . LYS A 1 97 ? -18.147 3.417 11.761 1.00 98.25 97 LYS A O 1
ATOM 810 N N . VAL A 1 98 ? -18.628 4.747 10.009 1.00 98.31 98 VAL A N 1
ATOM 811 C CA . VAL A 1 98 ? -20.057 4.948 10.334 1.00 98.31 98 VAL A CA 1
ATOM 812 C C . VAL A 1 98 ? -20.810 3.614 10.381 1.00 98.31 98 VAL A C 1
ATOM 814 O O . VAL A 1 98 ? -21.667 3.409 11.240 1.00 98.31 98 VAL A O 1
ATOM 817 N N . ARG A 1 99 ? -20.443 2.664 9.516 1.00 98.50 99 ARG A N 1
ATOM 818 C CA . ARG A 1 99 ? -21.020 1.309 9.473 1.00 98.50 99 ARG A CA 1
ATOM 819 C C . ARG A 1 99 ? -20.449 0.351 10.519 1.00 98.50 99 ARG A C 1
ATOM 821 O O . ARG A 1 99 ? -20.824 -0.819 10.538 1.00 98.50 99 ARG A O 1
ATOM 828 N N . ASN A 1 100 ? -19.574 0.822 11.409 1.00 97.81 100 ASN A N 1
ATOM 829 C CA . ASN A 1 100 ? -18.849 0.001 12.383 1.00 97.81 100 ASN A CA 1
ATOM 830 C C . ASN A 1 100 ? -18.013 -1.117 11.729 1.00 97.81 100 ASN A C 1
ATOM 832 O O . ASN A 1 100 ? -17.867 -2.206 12.293 1.00 97.81 100 ASN A O 1
ATOM 836 N N . ILE A 1 101 ? -17.467 -0.850 10.541 1.00 98.62 101 ILE A N 1
ATOM 837 C CA . ILE A 1 101 ? -16.522 -1.726 9.849 1.00 98.62 101 ILE A CA 1
ATOM 838 C C . ILE A 1 101 ? -15.116 -1.182 10.099 1.00 98.62 101 ILE A C 1
ATOM 840 O O . ILE A 1 101 ? -14.819 -0.028 9.791 1.00 98.62 101 ILE A O 1
ATOM 844 N N . GLN A 1 102 ? -14.238 -2.011 10.666 1.00 98.31 102 GLN A N 1
ATOM 845 C CA . GLN A 1 102 ? -12.846 -1.628 10.884 1.00 98.31 102 GLN A CA 1
ATOM 846 C C . GLN A 1 102 ? -12.099 -1.487 9.560 1.00 98.31 102 GLN A C 1
ATOM 848 O O . GLN A 1 102 ? -12.267 -2.297 8.643 1.00 98.31 102 GLN A O 1
ATOM 853 N N . THR A 1 103 ? -11.234 -0.484 9.475 1.00 98.62 103 THR A N 1
ATOM 854 C CA . THR A 1 103 ? -10.472 -0.175 8.263 1.00 98.62 103 THR A CA 1
ATOM 855 C C . THR A 1 103 ? -9.060 -0.748 8.354 1.00 98.62 103 THR A C 1
ATOM 857 O O . THR A 1 103 ? -8.246 -0.358 9.195 1.00 98.62 103 THR A O 1
ATOM 860 N N . GLN A 1 104 ? -8.726 -1.667 7.448 1.00 98.69 104 GLN A N 1
ATOM 861 C CA . GLN A 1 104 ? -7.342 -2.083 7.233 1.00 98.69 104 GLN A CA 1
ATOM 862 C C . GLN A 1 104 ? -6.845 -1.495 5.914 1.00 98.69 104 GLN A C 1
ATOM 864 O O . GLN A 1 104 ? -7.339 -1.845 4.846 1.00 98.69 104 GLN A O 1
ATOM 869 N N . VAL A 1 105 ? -5.854 -0.608 5.961 1.00 98.88 105 VAL A N 1
ATOM 870 C CA . VAL A 1 105 ? -5.397 0.119 4.771 1.00 98.88 105 VAL A CA 1
ATOM 871 C C . VAL A 1 105 ? -4.005 -0.310 4.350 1.00 98.88 105 VAL A C 1
ATOM 873 O O . VAL A 1 105 ? -3.037 -0.219 5.104 1.00 98.88 105 VAL A O 1
ATOM 876 N N . THR A 1 106 ? -3.910 -0.743 3.095 1.00 98.81 106 THR A N 1
ATOM 877 C CA . THR A 1 106 ? -2.660 -1.077 2.424 1.00 98.81 106 THR A CA 1
ATOM 878 C C . THR A 1 106 ? -2.097 0.131 1.688 1.00 98.81 106 THR A C 1
ATOM 880 O O . THR A 1 106 ? -2.708 0.631 0.748 1.00 98.81 106 THR A O 1
ATOM 883 N N . LEU A 1 107 ? -0.907 0.581 2.076 1.00 98.75 107 LEU A N 1
ATOM 884 C CA . LEU A 1 107 ? -0.280 1.772 1.497 1.00 98.75 107 LEU A CA 1
ATOM 885 C C . LEU A 1 107 ? 0.391 1.489 0.150 1.00 98.75 107 LEU A C 1
ATOM 887 O O . LEU A 1 107 ? 0.514 2.392 -0.674 1.00 98.75 107 LEU A O 1
ATOM 891 N N . TRP A 1 108 ? 0.820 0.248 -0.088 1.00 98.69 108 TRP A N 1
ATOM 892 C CA . TRP A 1 108 ? 1.385 -0.168 -1.367 1.00 98.69 108 TRP A CA 1
ATOM 893 C C . TRP A 1 108 ? 0.977 -1.590 -1.737 1.00 98.69 108 TRP A C 1
ATOM 895 O O . TRP A 1 108 ? 1.410 -2.568 -1.118 1.00 98.69 108 TRP A O 1
ATOM 905 N N . TRP A 1 109 ? 0.172 -1.704 -2.790 1.00 97.94 109 TRP A N 1
ATOM 906 C CA . TRP A 1 109 ? -0.277 -2.976 -3.347 1.00 97.94 109 TRP A CA 1
ATOM 907 C C . TRP A 1 109 ? 0.194 -3.117 -4.797 1.00 97.94 109 TRP A C 1
ATOM 909 O O . TRP A 1 109 ? -0.589 -3.145 -5.736 1.00 97.94 109 TRP A O 1
ATOM 919 N N . TRP A 1 110 ? 1.518 -3.205 -4.957 1.00 97.06 110 TRP A N 1
ATOM 920 C CA . TRP A 1 110 ? 2.259 -3.459 -6.208 1.00 97.06 110 TRP A CA 1
ATOM 921 C C . TRP A 1 110 ? 2.262 -2.330 -7.238 1.00 97.06 110 TRP A C 1
ATOM 923 O O . TRP A 1 110 ? 3.228 -2.225 -7.993 1.00 97.06 110 TRP A O 1
ATOM 933 N N . VAL A 1 111 ? 1.233 -1.490 -7.256 1.00 97.50 111 VAL A N 1
ATOM 934 C CA . VAL A 1 111 ? 1.104 -0.376 -8.194 1.00 97.50 111 VAL A CA 1
ATOM 935 C C . VAL A 1 111 ? 1.856 0.848 -7.698 1.00 97.50 111 VAL A C 1
ATOM 937 O O . VAL A 1 111 ? 1.865 1.168 -6.509 1.00 97.50 111 VAL A O 1
ATOM 940 N N . SER A 1 112 ? 2.546 1.519 -8.616 1.00 98.19 112 SER A N 1
ATOM 941 C CA . SER A 1 112 ? 3.307 2.731 -8.316 1.00 98.19 112 SER A CA 1
ATOM 942 C C . SER A 1 112 ? 3.044 3.819 -9.361 1.00 98.19 112 SER A C 1
ATOM 944 O O . SER A 1 112 ? 2.742 3.496 -10.512 1.00 98.19 112 SER A O 1
ATOM 946 N N . PRO A 1 113 ? 3.193 5.109 -9.005 1.00 98.56 113 PRO A N 1
ATOM 947 C CA . PRO A 1 113 ? 3.109 6.185 -9.981 1.00 98.56 113 PRO A CA 1
ATOM 948 C C . PRO A 1 113 ? 4.126 6.007 -11.114 1.00 98.56 113 PRO A C 1
ATOM 950 O O . PRO A 1 113 ? 5.281 5.624 -10.879 1.00 98.56 113 PRO A O 1
ATOM 953 N N . ILE A 1 114 ? 3.733 6.363 -12.336 1.00 98.12 114 ILE A N 1
ATOM 954 C CA . ILE A 1 114 ? 4.611 6.320 -13.515 1.00 98.12 114 ILE A CA 1
ATOM 955 C C . ILE A 1 114 ? 5.888 7.141 -13.283 1.00 98.12 114 ILE A C 1
ATOM 957 O O . ILE A 1 114 ? 6.998 6.666 -13.549 1.00 98.12 114 ILE A O 1
ATOM 961 N N . TRP A 1 115 ? 5.755 8.358 -12.739 1.00 98.38 115 TRP A N 1
ATOM 962 C CA . TRP A 1 115 ? 6.896 9.235 -12.447 1.00 98.38 115 TRP A CA 1
ATOM 963 C C . TRP A 1 115 ? 7.881 8.574 -11.474 1.00 98.38 115 TRP A C 1
ATOM 965 O O . TRP A 1 115 ? 9.100 8.669 -11.656 1.00 98.38 115 TRP A O 1
ATOM 975 N N . PHE A 1 116 ? 7.369 7.837 -10.483 1.00 98.56 116 PHE A N 1
ATOM 976 C CA . PHE A 1 116 ? 8.196 7.146 -9.506 1.00 98.56 116 PHE A CA 1
ATOM 977 C C . PHE A 1 116 ? 8.982 6.019 -10.166 1.00 98.56 116 PHE A C 1
ATOM 979 O O . PHE A 1 116 ? 10.189 5.924 -9.943 1.00 98.56 116 PHE A O 1
ATOM 986 N N . GLN A 1 117 ? 8.349 5.192 -11.002 1.00 96.94 117 GLN A N 1
ATOM 987 C CA . GLN A 1 117 ? 9.058 4.107 -11.686 1.00 96.94 117 GLN A CA 1
ATOM 988 C C . GLN A 1 117 ? 10.096 4.627 -12.684 1.00 96.94 117 GLN A C 1
ATOM 990 O O . GLN A 1 117 ? 11.214 4.106 -12.721 1.00 96.94 117 GLN A O 1
ATOM 995 N N . LYS A 1 118 ? 9.769 5.679 -13.448 1.00 96.50 118 LYS A N 1
ATOM 996 C CA . LYS A 1 118 ? 10.684 6.284 -14.431 1.00 96.50 118 LYS A CA 1
ATOM 997 C C . LYS A 1 118 ? 11.910 6.904 -13.756 1.00 96.50 118 LYS A C 1
ATOM 999 O O . LYS A 1 118 ? 13.045 6.643 -14.163 1.00 96.50 118 LYS A O 1
ATOM 1004 N N . LYS A 1 119 ? 11.711 7.693 -12.695 1.00 97.38 119 LYS A N 1
ATOM 1005 C CA . LYS A 1 119 ? 12.805 8.419 -12.032 1.00 97.38 119 LYS A CA 1
ATOM 1006 C C . LYS A 1 119 ? 13.566 7.562 -11.030 1.00 97.38 119 LYS A C 1
ATOM 1008 O O . LYS A 1 119 ? 14.796 7.641 -10.958 1.00 97.38 119 LYS A O 1
ATOM 1013 N N . TYR A 1 120 ? 12.866 6.719 -10.283 1.00 97.00 120 TYR A N 1
ATOM 1014 C CA . TYR A 1 120 ? 13.424 5.967 -9.167 1.00 97.00 120 TYR A CA 1
ATOM 1015 C C . TYR A 1 120 ? 13.304 4.464 -9.390 1.00 97.00 120 TYR A C 1
ATOM 1017 O O . TYR A 1 120 ? 14.315 3.791 -9.603 1.00 97.00 120 TYR A O 1
ATOM 1025 N N . GLY A 1 121 ? 12.080 3.947 -9.308 1.00 96.12 121 GLY A N 1
ATOM 1026 C CA . GLY A 1 121 ? 11.792 2.554 -9.004 1.00 96.12 121 GLY A CA 1
ATOM 1027 C C . GLY A 1 121 ? 12.412 2.116 -7.672 1.00 96.12 121 GLY A C 1
ATOM 1028 O O . GLY A 1 121 ? 13.366 2.709 -7.159 1.00 96.12 121 GLY A O 1
ATOM 1029 N N . PHE A 1 122 ? 11.918 1.019 -7.100 1.00 97.00 122 PHE A N 1
ATOM 1030 C CA . PHE A 1 122 ? 12.448 0.548 -5.814 1.00 97.00 122 PHE A CA 1
ATOM 1031 C C . PHE A 1 122 ? 13.939 0.180 -5.862 1.00 97.00 122 PHE A C 1
ATOM 1033 O O . PHE A 1 122 ? 14.613 0.221 -4.843 1.00 97.00 122 PHE A O 1
ATOM 1040 N N . HIS A 1 123 ? 14.518 -0.108 -7.029 1.00 96.31 123 HIS A N 1
ATOM 1041 C CA . HIS A 1 123 ? 15.948 -0.409 -7.158 1.00 96.31 123 HIS A CA 1
ATOM 1042 C C . HIS A 1 123 ? 16.890 0.789 -6.901 1.00 96.31 123 HIS A C 1
ATOM 1044 O O . HIS A 1 123 ? 18.065 0.567 -6.617 1.00 96.31 123 HIS A O 1
ATOM 1050 N N . LYS A 1 124 ? 16.424 2.048 -6.927 1.00 97.62 124 LYS A N 1
ATOM 1051 C CA . LYS A 1 124 ? 17.268 3.212 -6.582 1.00 97.62 124 LYS A CA 1
ATOM 1052 C C . LYS A 1 124 ? 17.134 3.588 -5.107 1.00 97.62 124 LYS A C 1
ATOM 1054 O O . LYS A 1 124 ? 16.026 3.677 -4.591 1.00 97.62 124 LYS A O 1
ATOM 1059 N N . LYS A 1 125 ? 18.251 3.901 -4.435 1.00 98.00 125 LYS A N 1
ATOM 1060 C CA . LYS A 1 125 ? 18.295 4.235 -2.991 1.00 98.00 125 LYS A CA 1
ATOM 1061 C C . LYS A 1 125 ? 17.353 5.384 -2.598 1.00 98.00 125 LYS A C 1
ATOM 1063 O O . LYS A 1 125 ? 16.766 5.347 -1.520 1.00 98.00 125 LYS A O 1
ATOM 1068 N N . ALA A 1 126 ? 17.184 6.379 -3.472 1.00 98.06 126 ALA A N 1
ATOM 1069 C CA . ALA A 1 126 ? 16.297 7.521 -3.237 1.00 98.06 126 ALA A CA 1
ATOM 1070 C C . ALA A 1 126 ? 14.819 7.117 -3.050 1.00 98.06 126 ALA A C 1
ATOM 1072 O O . ALA A 1 126 ? 14.097 7.804 -2.329 1.00 98.06 126 ALA A O 1
ATOM 1073 N N . SER A 1 127 ? 14.391 5.968 -3.598 1.00 98.25 127 SER A N 1
ATOM 1074 C CA . SER A 1 127 ? 13.016 5.461 -3.460 1.00 98.25 127 SER A CA 1
ATOM 1075 C C . SER A 1 127 ? 12.551 5.338 -2.010 1.00 98.25 127 SER A C 1
ATOM 1077 O O . SER A 1 127 ? 11.385 5.583 -1.722 1.00 98.25 127 SER A O 1
ATOM 1079 N N . VAL A 1 128 ? 13.470 5.036 -1.086 1.00 98.69 128 VAL A N 1
ATOM 1080 C CA . VAL A 1 128 ? 13.189 4.909 0.350 1.00 98.69 128 VAL A CA 1
ATOM 1081 C C . VAL A 1 128 ? 12.604 6.196 0.922 1.00 98.69 128 VAL A C 1
ATOM 1083 O O . VAL A 1 128 ? 11.640 6.161 1.681 1.00 98.69 128 VAL A O 1
ATOM 1086 N N . ALA A 1 129 ? 13.203 7.340 0.587 1.00 98.56 129 ALA A N 1
ATOM 1087 C CA . ALA A 1 129 ? 12.757 8.628 1.102 1.00 98.56 129 ALA A CA 1
ATOM 1088 C C . ALA A 1 129 ? 11.459 9.083 0.431 1.00 98.56 129 ALA A C 1
ATOM 1090 O O . ALA A 1 129 ? 10.592 9.620 1.112 1.00 98.56 129 ALA A O 1
ATOM 1091 N N . ILE A 1 130 ? 11.326 8.820 -0.869 1.00 98.62 130 ILE A N 1
ATOM 1092 C CA . ILE A 1 130 ? 10.155 9.192 -1.663 1.00 98.62 130 ILE A CA 1
ATOM 1093 C C . ILE A 1 130 ? 8.912 8.414 -1.218 1.00 98.62 130 ILE A C 1
ATOM 1095 O O . ILE A 1 130 ? 7.897 9.025 -0.904 1.00 98.62 130 ILE A O 1
ATOM 1099 N N . PHE A 1 131 ? 9.010 7.090 -1.068 1.00 98.81 131 PHE A N 1
ATOM 1100 C CA . PHE A 1 131 ? 7.901 6.289 -0.546 1.00 98.81 131 PHE A CA 1
ATOM 1101 C C . PHE A 1 131 ? 7.530 6.694 0.887 1.00 98.81 131 PHE A C 1
ATOM 1103 O O . PHE A 1 131 ? 6.360 6.844 1.215 1.00 98.81 131 PHE A O 1
ATOM 1110 N N . ALA A 1 132 ? 8.526 6.953 1.739 1.00 98.75 132 ALA A N 1
ATOM 1111 C CA . ALA A 1 132 ? 8.277 7.405 3.105 1.00 98.75 132 ALA A CA 1
ATOM 1112 C C . ALA A 1 132 ? 7.585 8.783 3.178 1.00 98.75 132 ALA A C 1
ATOM 1114 O O . ALA A 1 132 ? 6.831 9.021 4.117 1.00 98.75 132 ALA A O 1
ATOM 1115 N N . ARG A 1 133 ? 7.820 9.686 2.210 1.00 98.62 133 ARG A N 1
ATOM 1116 C CA . ARG A 1 133 ? 7.087 10.962 2.093 1.00 98.62 133 ARG A CA 1
ATOM 1117 C C . ARG A 1 133 ? 5.610 10.712 1.803 1.00 98.62 133 ARG A C 1
ATOM 1119 O O . ARG A 1 133 ? 4.766 11.304 2.464 1.00 98.62 133 ARG A O 1
ATOM 1126 N N . TYR A 1 134 ? 5.319 9.826 0.855 1.00 98.81 134 TYR A N 1
ATOM 1127 C CA . TYR A 1 134 ? 3.953 9.409 0.554 1.00 98.81 134 TYR A CA 1
ATOM 1128 C C . TYR A 1 134 ? 3.265 8.811 1.790 1.00 98.81 134 TYR A C 1
ATOM 1130 O O . TYR A 1 134 ? 2.193 9.272 2.173 1.00 98.81 134 TYR A O 1
ATOM 1138 N N . VAL A 1 135 ? 3.917 7.867 2.480 1.00 98.88 135 VAL A N 1
ATOM 1139 C CA . VAL A 1 135 ? 3.365 7.271 3.707 1.00 98.88 135 VAL A CA 1
ATOM 1140 C C . VAL A 1 135 ? 3.107 8.323 4.781 1.00 98.88 135 VAL A C 1
ATOM 1142 O O . VAL A 1 135 ? 2.044 8.302 5.395 1.00 98.88 135 VAL A O 1
ATOM 1145 N N . ARG A 1 136 ? 4.040 9.261 4.992 1.00 98.88 136 ARG A N 1
ATOM 1146 C CA . ARG A 1 136 ? 3.840 10.386 5.913 1.00 98.88 136 ARG A CA 1
ATOM 1147 C C . ARG A 1 136 ? 2.576 11.161 5.561 1.00 98.88 136 ARG A C 1
ATOM 1149 O O . ARG A 1 136 ? 1.720 11.298 6.423 1.00 98.88 136 ARG A O 1
ATOM 1156 N N . LYS A 1 137 ? 2.443 11.593 4.304 1.00 98.81 137 LYS A N 1
ATOM 1157 C CA . LYS A 1 137 ? 1.293 12.378 3.847 1.00 98.81 137 LYS A CA 1
ATOM 1158 C C . LYS A 1 137 ? -0.020 11.624 4.062 1.00 98.81 137 LYS A C 1
ATOM 1160 O O . LYS A 1 137 ? -0.943 12.182 4.630 1.00 98.81 137 LYS A O 1
ATOM 1165 N N . ILE A 1 138 ? -0.095 10.348 3.684 1.00 98.75 138 ILE A N 1
ATOM 1166 C CA . ILE A 1 138 ? -1.312 9.545 3.893 1.00 98.75 138 ILE A CA 1
ATOM 1167 C C . ILE A 1 138 ? -1.603 9.302 5.372 1.00 98.75 138 ILE A C 1
ATOM 1169 O O . ILE A 1 138 ? -2.765 9.263 5.751 1.00 98.75 138 ILE A O 1
ATOM 1173 N N . THR A 1 139 ? -0.582 9.167 6.215 1.00 98.81 139 THR A N 1
ATOM 1174 C CA . THR A 1 139 ? -0.788 9.003 7.661 1.00 98.81 139 THR A CA 1
ATOM 1175 C C . THR A 1 139 ? -1.269 10.305 8.306 1.00 98.81 139 THR A C 1
ATOM 1177 O O . THR A 1 139 ? -2.167 10.262 9.135 1.00 98.81 139 THR A O 1
ATOM 1180 N N . GLU A 1 140 ? -0.702 11.453 7.926 1.00 98.69 140 GLU A N 1
ATOM 1181 C CA . GLU A 1 140 ? -1.114 12.778 8.418 1.00 98.69 140 GLU A CA 1
ATOM 1182 C C . GLU A 1 140 ? -2.538 13.124 7.978 1.00 98.69 140 GLU A C 1
ATOM 1184 O O . GLU A 1 140 ? -3.301 13.679 8.759 1.00 98.69 140 GLU A O 1
ATOM 1189 N N . GLU A 1 141 ? -2.905 12.769 6.746 1.00 98.69 141 GLU A N 1
ATOM 1190 C CA . GLU A 1 141 ? -4.254 12.984 6.242 1.00 98.69 141 GLU A CA 1
ATOM 1191 C C . GLU A 1 141 ? -5.200 11.915 6.797 1.00 98.69 141 GLU A C 1
ATOM 1193 O O . GLU A 1 141 ? -6.054 12.206 7.616 1.00 98.69 141 GLU A O 1
ATOM 1198 N N . LEU A 1 142 ? -5.068 10.657 6.396 1.00 98.81 142 LEU A N 1
ATOM 1199 C CA . LEU A 1 142 ? -6.096 9.633 6.605 1.00 98.81 142 LEU A CA 1
ATOM 1200 C C . LEU A 1 142 ? -5.900 8.795 7.874 1.00 98.81 142 LEU A C 1
ATOM 1202 O O . LEU A 1 142 ? -6.711 7.912 8.150 1.00 98.81 142 LEU A O 1
ATOM 1206 N N . GLY A 1 143 ? -4.818 9.005 8.628 1.00 98.31 143 GLY A N 1
ATOM 1207 C CA . GLY A 1 143 ? -4.433 8.111 9.720 1.00 98.31 143 GLY A CA 1
ATOM 1208 C C . GLY A 1 143 ? -5.430 8.056 10.875 1.00 98.31 143 GLY A C 1
ATOM 1209 O O . GLY A 1 143 ? -5.518 7.028 11.548 1.00 98.31 143 GLY A O 1
ATOM 1210 N N . ASP A 1 144 ? -6.232 9.101 11.070 1.00 98.19 144 ASP A N 1
ATOM 1211 C CA . ASP A 1 144 ? -7.334 9.132 12.036 1.00 98.19 144 ASP A CA 1
ATOM 1212 C C . ASP A 1 144 ? -8.415 8.079 11.727 1.00 98.19 144 ASP A C 1
ATOM 1214 O O . ASP A 1 144 ? -9.017 7.516 12.641 1.00 98.19 144 ASP A O 1
ATOM 1218 N N . LEU A 1 145 ? -8.583 7.730 10.450 1.00 98.62 145 LEU A N 1
ATOM 1219 C CA . LEU A 1 145 ? -9.592 6.788 9.966 1.00 98.62 145 LEU A CA 1
ATOM 1220 C C . LEU A 1 145 ? -9.062 5.381 9.695 1.00 98.62 145 LEU A C 1
ATOM 1222 O O . LEU A 1 145 ? -9.854 4.518 9.324 1.00 98.62 145 LEU A O 1
ATOM 1226 N N . ILE A 1 146 ? -7.757 5.139 9.842 1.00 98.69 146 ILE A N 1
ATOM 1227 C CA . ILE A 1 146 ? -7.125 3.835 9.592 1.00 98.69 146 ILE A CA 1
ATOM 1228 C C . ILE A 1 146 ? -6.933 3.095 10.918 1.00 98.69 146 ILE A C 1
ATOM 1230 O O . ILE A 1 146 ? -6.145 3.528 11.762 1.00 98.69 146 ILE A O 1
ATOM 1234 N N . ASP A 1 147 ? -7.615 1.963 11.096 1.00 98.25 147 ASP A N 1
ATOM 1235 C CA . ASP A 1 147 ? -7.483 1.132 12.300 1.00 98.25 147 ASP A CA 1
ATOM 1236 C C . ASP A 1 147 ? -6.230 0.245 12.243 1.00 98.25 147 ASP A C 1
ATOM 1238 O O . ASP A 1 147 ? -5.509 0.101 13.231 1.00 98.25 147 ASP A O 1
ATOM 1242 N N . ILE A 1 148 ? -5.948 -0.334 11.072 1.00 98.62 148 ILE A N 1
ATOM 1243 C CA . ILE A 1 148 ? -4.828 -1.257 10.858 1.00 98.62 148 ILE A CA 1
ATOM 1244 C C . ILE A 1 148 ? -4.058 -0.838 9.604 1.00 98.62 148 ILE A C 1
ATOM 1246 O O . ILE A 1 148 ? -4.593 -0.822 8.496 1.00 98.62 148 ILE A O 1
ATOM 1250 N N . PHE A 1 149 ? -2.771 -0.545 9.750 1.00 98.81 149 PHE A N 1
ATOM 1251 C CA . PHE A 1 149 ? -1.887 -0.195 8.646 1.00 98.81 149 PHE A 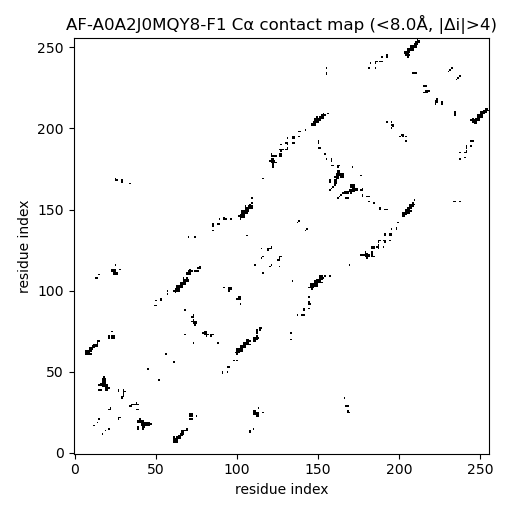CA 1
ATOM 1252 C C . PHE A 1 149 ? -1.200 -1.431 8.079 1.00 98.81 149 PHE A C 1
ATOM 1254 O O . PHE A 1 149 ? -0.607 -2.244 8.792 1.00 98.81 149 PHE A O 1
ATOM 1261 N N . GLN A 1 150 ? -1.202 -1.534 6.757 1.00 98.69 150 GLN A N 1
ATOM 1262 C CA . GLN A 1 150 ? -0.419 -2.500 6.007 1.00 98.69 150 GLN A CA 1
ATOM 1263 C C . GLN A 1 150 ? 0.507 -1.741 5.054 1.00 98.69 150 GLN A C 1
ATOM 1265 O O . GLN A 1 150 ? 0.068 -1.170 4.064 1.00 98.69 150 GLN A O 1
ATOM 1270 N N . ILE A 1 151 ? 1.810 -1.696 5.323 1.00 98.62 151 ILE A N 1
ATOM 1271 C CA . ILE A 1 151 ? 2.697 -0.832 4.523 1.00 98.62 151 ILE A CA 1
ATOM 1272 C C . ILE A 1 151 ? 2.860 -1.381 3.099 1.00 98.62 151 ILE A C 1
ATOM 1274 O O . ILE A 1 151 ? 2.809 -0.624 2.132 1.00 98.62 151 ILE A O 1
ATOM 1278 N N . VAL A 1 152 ? 3.043 -2.696 2.961 1.00 98.00 152 VAL A 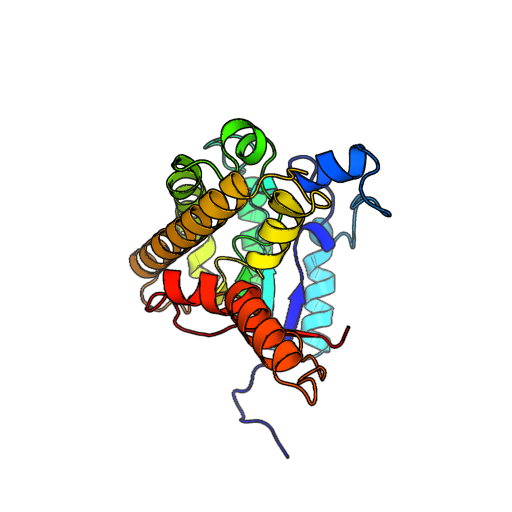N 1
ATOM 1279 C CA . VAL A 1 152 ? 3.204 -3.373 1.666 1.00 98.00 152 VAL A CA 1
ATOM 1280 C C . VAL A 1 152 ? 2.388 -4.661 1.623 1.00 98.00 152 VAL A C 1
ATOM 1282 O O . VAL A 1 152 ? 2.291 -5.366 2.627 1.00 98.00 152 VAL A O 1
ATOM 1285 N N . ASN A 1 153 ? 1.840 -4.995 0.454 1.00 97.75 153 ASN A N 1
ATOM 1286 C CA . ASN A 1 153 ? 1.281 -6.319 0.182 1.00 97.75 153 ASN A CA 1
ATOM 1287 C C . ASN A 1 153 ? 2.288 -7.190 -0.579 1.00 97.75 153 ASN A C 1
ATOM 1289 O O . ASN A 1 153 ? 2.752 -6.802 -1.649 1.00 97.75 153 ASN A O 1
ATOM 1293 N N . GLU A 1 154 ? 2.603 -8.374 -0.048 1.00 95.31 154 GLU A N 1
ATOM 1294 C CA . GLU A 1 154 ? 3.361 -9.436 -0.730 1.00 95.31 154 GLU A CA 1
ATOM 1295 C C . GLU A 1 154 ? 4.594 -8.952 -1.527 1.00 95.31 154 GLU A C 1
ATOM 1297 O O . GLU A 1 154 ? 4.737 -9.284 -2.704 1.00 95.31 154 GLU A O 1
ATOM 1302 N N . PRO A 1 155 ? 5.522 -8.178 -0.934 1.00 95.06 155 PRO A N 1
ATOM 1303 C CA . PRO A 1 155 ? 6.532 -7.428 -1.690 1.00 95.06 155 PRO A CA 1
ATOM 1304 C C . PRO A 1 155 ? 7.458 -8.308 -2.541 1.00 95.06 155 PRO A C 1
ATOM 1306 O O . PRO A 1 155 ? 7.986 -7.864 -3.557 1.00 95.06 155 PRO A O 1
ATOM 1309 N N . MET A 1 156 ? 7.645 -9.575 -2.168 1.00 93.69 156 MET A N 1
ATOM 1310 C CA . MET A 1 156 ? 8.489 -10.508 -2.915 1.00 93.69 156 MET A CA 1
ATOM 1311 C C . MET A 1 156 ? 7.934 -10.865 -4.299 1.00 93.69 156 MET A C 1
ATOM 1313 O O . MET A 1 156 ? 8.728 -11.158 -5.194 1.00 93.69 156 MET A O 1
ATOM 1317 N N . VAL A 1 157 ? 6.612 -10.821 -4.493 1.00 93.75 157 VAL A N 1
ATOM 1318 C CA . VAL A 1 157 ? 5.967 -11.150 -5.773 1.00 93.75 157 VAL A CA 1
ATOM 1319 C C . VAL A 1 157 ? 6.317 -10.125 -6.858 1.00 93.75 157 VAL A C 1
ATOM 1321 O O . VAL A 1 157 ? 6.972 -10.519 -7.826 1.00 93.75 157 VAL A O 1
ATOM 1324 N N . PRO A 1 158 ? 5.996 -8.821 -6.720 1.00 95.00 158 PRO A N 1
ATOM 1325 C CA . PRO A 1 158 ? 6.328 -7.830 -7.739 1.00 95.00 158 PRO A CA 1
ATOM 1326 C C . PRO A 1 158 ? 7.838 -7.650 -7.889 1.00 95.00 158 PRO A C 1
ATOM 1328 O O . PRO A 1 158 ? 8.316 -7.419 -8.996 1.00 95.00 158 PRO A O 1
ATOM 1331 N N . LEU A 1 159 ? 8.628 -7.829 -6.823 1.00 94.94 159 LEU A N 1
ATOM 1332 C CA . LEU A 1 159 ? 10.082 -7.792 -6.949 1.00 94.94 159 LEU A CA 1
ATOM 1333 C C . LEU A 1 159 ? 10.626 -8.952 -7.790 1.00 94.94 159 LEU A C 1
ATOM 1335 O O . LEU A 1 159 ? 11.428 -8.729 -8.696 1.00 94.94 159 LEU A O 1
ATOM 1339 N N . GLY A 1 160 ? 10.199 -10.186 -7.511 1.00 93.81 160 GLY A N 1
ATOM 1340 C CA . GLY A 1 160 ? 10.626 -11.361 -8.270 1.00 93.81 160 GLY A CA 1
A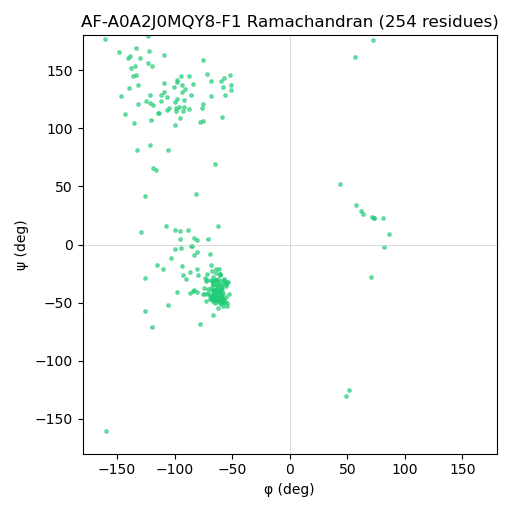TOM 1341 C C . GLY A 1 160 ? 10.142 -11.308 -9.719 1.00 93.81 160 GLY A C 1
ATOM 1342 O O . GLY A 1 160 ? 10.943 -11.421 -10.649 1.00 93.81 160 GLY A O 1
ATOM 1343 N N . MET A 1 161 ? 8.848 -11.061 -9.923 1.00 95.25 161 MET A N 1
ATOM 1344 C CA . MET A 1 161 ? 8.242 -11.002 -11.256 1.00 95.25 161 MET A CA 1
ATOM 1345 C C . MET A 1 161 ? 8.735 -9.805 -12.073 1.00 95.25 161 MET A C 1
ATOM 1347 O O . MET A 1 161 ? 8.854 -9.921 -13.290 1.00 95.25 161 MET A O 1
ATOM 1351 N N . GLY A 1 162 ? 9.061 -8.682 -11.428 1.00 96.00 162 GLY A N 1
ATOM 1352 C CA . GLY A 1 162 ? 9.468 -7.448 -12.097 1.00 96.00 162 GLY A CA 1
ATOM 1353 C C . GLY A 1 162 ? 10.968 -7.296 -12.352 1.00 96.00 162 GLY A C 1
ATOM 1354 O O . GLY A 1 162 ? 11.336 -6.649 -13.330 1.00 96.00 162 GLY A O 1
ATOM 1355 N N . TYR A 1 163 ? 11.835 -7.871 -11.507 1.00 95.50 163 TYR A N 1
ATOM 1356 C CA . TYR A 1 163 ? 13.297 -7.723 -11.625 1.00 95.50 163 TYR A CA 1
ATOM 1357 C C . TYR A 1 163 ? 14.058 -9.018 -11.932 1.00 95.50 163 TYR A C 1
ATOM 1359 O O . TYR A 1 163 ? 15.214 -8.932 -12.349 1.00 95.50 163 TYR A O 1
ATOM 1367 N N . LEU A 1 164 ? 13.465 -10.199 -11.727 1.00 94.00 164 LEU A N 1
ATOM 1368 C CA . LEU A 1 164 ? 14.090 -11.480 -12.087 1.00 94.00 164 LEU A CA 1
ATOM 1369 C C . LEU A 1 164 ? 13.444 -12.086 -13.331 1.00 94.00 164 LEU A C 1
ATOM 1371 O O . LEU A 1 164 ? 14.152 -12.411 -14.280 1.00 94.00 164 LEU A O 1
ATOM 1375 N N . VAL A 1 165 ? 12.113 -12.220 -13.336 1.00 95.00 165 VAL A N 1
ATOM 1376 C CA . VAL A 1 165 ? 11.391 -12.864 -14.448 1.00 95.00 165 VAL A CA 1
ATOM 1377 C C . VAL A 1 165 ? 11.117 -11.877 -15.591 1.00 95.00 165 VAL A C 1
ATOM 1379 O O . VAL A 1 165 ? 11.267 -12.214 -16.769 1.00 95.00 165 VAL A O 1
ATOM 1382 N N . GLY A 1 166 ? 10.759 -10.637 -15.252 1.00 94.69 166 GLY A N 1
ATOM 1383 C CA . GLY A 1 166 ? 10.428 -9.572 -16.201 1.00 94.69 166 GLY A CA 1
ATOM 1384 C C . GLY A 1 166 ? 9.001 -9.639 -16.760 1.00 94.69 166 GLY A C 1
ATOM 1385 O O . GLY A 1 166 ? 8.762 -9.115 -17.844 1.00 94.69 166 GLY A O 1
ATOM 1386 N N . LEU A 1 167 ? 8.069 -10.291 -16.055 1.00 95.38 167 LEU A N 1
ATOM 1387 C CA . LEU A 1 167 ? 6.654 -10.384 -16.450 1.00 95.38 167 LEU A CA 1
ATOM 1388 C C . LEU A 1 167 ? 5.775 -9.298 -15.825 1.00 95.38 167 LEU A C 1
ATOM 1390 O O . LEU A 1 167 ? 4.682 -9.049 -16.322 1.00 95.38 167 LEU A O 1
ATOM 1394 N N . PHE A 1 168 ? 6.236 -8.659 -14.749 1.00 96.62 168 PHE A N 1
ATOM 1395 C CA . PHE A 1 168 ? 5.578 -7.501 -14.133 1.00 96.62 168 PHE A CA 1
ATOM 1396 C C . PHE A 1 168 ? 6.405 -6.238 -14.398 1.00 96.62 168 PHE A C 1
ATOM 1398 O O . PHE A 1 168 ? 7.600 -6.361 -14.692 1.00 96.62 168 PHE A O 1
ATOM 1405 N N . PRO A 1 169 ? 5.843 -5.027 -14.236 1.00 95.56 169 PRO A N 1
ATOM 1406 C CA . PRO A 1 169 ? 6.640 -3.805 -14.178 1.00 95.56 169 PRO A CA 1
ATOM 1407 C C . PRO A 1 169 ? 7.782 -3.934 -13.150 1.00 95.56 169 PRO A C 1
ATOM 1409 O O . PRO A 1 169 ? 7.570 -4.474 -12.061 1.00 95.56 169 PRO A O 1
ATOM 1412 N N . PRO A 1 170 ? 9.011 -3.469 -13.451 1.00 94.94 170 PRO A N 1
ATOM 1413 C CA . PRO A 1 170 ? 9.444 -2.750 -14.657 1.00 94.94 170 PRO A CA 1
ATOM 1414 C C . PRO A 1 170 ? 9.916 -3.642 -15.828 1.00 94.94 170 PRO A C 1
ATOM 1416 O O . PRO A 1 170 ? 10.556 -3.140 -16.750 1.00 94.94 170 PRO A O 1
ATOM 1419 N N . GLY A 1 171 ? 9.682 -4.955 -15.804 1.00 93.81 171 GLY A N 1
ATOM 1420 C CA . GLY A 1 171 ? 10.062 -5.864 -16.892 1.00 93.81 171 GLY A CA 1
ATOM 1421 C C . GLY A 1 171 ? 11.563 -6.139 -16.991 1.00 93.81 171 GLY A C 1
ATOM 1422 O O . GLY A 1 171 ? 12.066 -6.484 -18.059 1.00 93.81 171 GLY A O 1
ATOM 1423 N N . LYS A 1 172 ? 12.308 -5.952 -15.897 1.00 92.56 172 LYS A N 1
ATOM 1424 C CA . LYS A 1 172 ? 13.762 -6.130 -15.859 1.00 92.56 172 LYS A CA 1
ATOM 1425 C C . LYS A 1 172 ? 14.112 -7.588 -15.554 1.00 92.56 172 LYS A C 1
ATOM 1427 O O . LYS A 1 172 ? 13.467 -8.243 -14.744 1.00 92.56 172 LYS A O 1
ATOM 1432 N N . ARG A 1 173 ? 15.199 -8.071 -16.158 1.00 94.38 173 ARG A N 1
ATOM 1433 C CA . ARG A 1 173 ? 15.829 -9.369 -15.855 1.00 94.38 173 ARG A CA 1
ATOM 1434 C C . ARG A 1 173 ? 17.230 -9.139 -15.300 1.00 94.38 173 ARG A C 1
ATOM 1436 O O . ARG A 1 173 ? 18.232 -9.431 -15.942 1.00 94.38 173 ARG A O 1
ATOM 1443 N N . ASN A 1 174 ? 17.300 -8.494 -14.139 1.00 95.12 174 ASN A N 1
ATOM 1444 C CA . ASN A 1 174 ? 18.546 -8.057 -13.522 1.00 95.12 174 ASN A CA 1
ATOM 1445 C C . ASN A 1 174 ? 18.560 -8.387 -12.011 1.00 95.12 174 ASN A C 1
ATOM 1447 O O . ASN A 1 174 ? 17.955 -7.660 -11.212 1.00 95.12 174 ASN A O 1
ATOM 1451 N N . PRO A 1 175 ? 19.307 -9.430 -11.595 1.00 94.00 175 PRO A N 1
ATOM 1452 C CA . PRO A 1 175 ? 19.424 -9.830 -10.191 1.00 94.00 175 PRO A CA 1
ATOM 1453 C C . PRO A 1 175 ? 19.995 -8.756 -9.254 1.00 94.00 175 PRO A C 1
ATOM 1455 O O . PRO A 1 175 ? 19.595 -8.683 -8.091 1.00 94.00 175 PRO A O 1
ATOM 1458 N N . PHE A 1 176 ? 20.882 -7.880 -9.738 1.00 95.56 176 PHE A N 1
ATOM 1459 C CA . PHE A 1 176 ? 21.386 -6.761 -8.935 1.00 95.56 176 PHE A CA 1
ATOM 1460 C C . PHE A 1 176 ? 20.272 -5.755 -8.645 1.00 95.56 176 PHE A C 1
ATOM 1462 O O . PHE A 1 176 ? 20.102 -5.329 -7.504 1.00 95.56 176 PHE A O 1
ATOM 1469 N N . SER A 1 177 ? 19.462 -5.425 -9.656 1.00 96.00 177 SER A N 1
ATOM 1470 C CA . SER A 1 177 ? 18.300 -4.546 -9.482 1.00 96.00 177 SER A CA 1
ATOM 1471 C C . SER A 1 177 ? 17.286 -5.146 -8.508 1.00 96.00 177 SER A C 1
ATOM 1473 O O . SER A 1 177 ? 16.776 -4.419 -7.659 1.00 96.00 177 SER A O 1
ATOM 1475 N N . PHE A 1 178 ? 17.056 -6.463 -8.565 1.00 95.75 178 PHE A N 1
ATOM 1476 C CA . PHE A 1 178 ? 16.249 -7.176 -7.571 1.00 95.75 178 PHE A CA 1
ATOM 1477 C C . PHE A 1 178 ? 16.809 -6.997 -6.155 1.00 95.75 178 PHE A C 1
ATOM 1479 O O . PHE A 1 178 ? 16.072 -6.625 -5.244 1.00 95.75 178 PHE A O 1
ATOM 1486 N N . TRP A 1 179 ? 18.113 -7.217 -5.956 1.00 95.12 179 TRP A N 1
ATOM 1487 C CA . TRP A 1 179 ? 18.728 -7.110 -4.632 1.00 95.12 179 TRP A CA 1
ATOM 1488 C C . TRP A 1 179 ? 18.640 -5.691 -4.059 1.00 95.12 179 TRP A C 1
ATOM 1490 O O . TRP A 1 179 ? 18.304 -5.515 -2.882 1.00 95.12 179 TRP A O 1
ATOM 1500 N N . PHE A 1 180 ? 18.878 -4.669 -4.887 1.00 97.31 180 PHE A N 1
ATOM 1501 C CA . PHE A 1 180 ? 18.700 -3.280 -4.471 1.00 97.31 180 PHE A CA 1
ATOM 1502 C C . PHE A 1 180 ? 17.236 -2.960 -4.170 1.00 97.31 180 PHE A C 1
ATOM 1504 O O . PHE A 1 180 ? 16.962 -2.337 -3.147 1.00 97.31 180 PHE A O 1
ATOM 1511 N N . ALA A 1 181 ? 16.296 -3.424 -4.995 1.00 97.19 181 ALA A N 1
ATOM 1512 C CA . ALA A 1 181 ? 14.873 -3.206 -4.765 1.00 97.19 181 ALA A CA 1
ATOM 1513 C C . ALA A 1 181 ? 14.390 -3.875 -3.471 1.00 97.19 181 ALA A C 1
ATOM 1515 O O . ALA A 1 181 ? 13.695 -3.242 -2.681 1.00 97.19 181 ALA A O 1
ATOM 1516 N N . LEU A 1 182 ? 14.853 -5.097 -3.191 1.00 96.50 182 LEU A N 1
ATOM 1517 C CA . LEU A 1 182 ? 14.605 -5.805 -1.937 1.00 96.50 182 LEU A CA 1
ATOM 1518 C C . LEU A 1 182 ? 15.118 -5.019 -0.725 1.00 96.50 182 LEU A C 1
ATOM 1520 O O . LEU A 1 182 ? 14.407 -4.851 0.266 1.00 96.50 182 LEU A O 1
ATOM 1524 N N . LYS A 1 183 ? 16.362 -4.532 -0.796 1.00 97.31 183 LYS A N 1
ATOM 1525 C CA . LYS A 1 183 ? 16.973 -3.736 0.275 1.00 97.31 183 LYS A CA 1
ATOM 1526 C C . LYS A 1 183 ? 16.219 -2.424 0.495 1.00 97.31 183 LYS A C 1
ATOM 1528 O O . LYS A 1 183 ? 15.958 -2.057 1.638 1.00 97.31 183 LYS A O 1
ATOM 1533 N N . ASN A 1 184 ? 15.881 -1.726 -0.581 1.00 98.38 184 ASN A N 1
ATOM 1534 C CA . ASN A 1 184 ? 15.253 -0.416 -0.504 1.00 98.38 184 ASN A CA 1
ATOM 1535 C C . ASN A 1 184 ? 13.795 -0.516 -0.062 1.00 98.38 184 ASN A C 1
ATOM 1537 O O . ASN A 1 184 ? 13.411 0.248 0.810 1.00 98.38 184 ASN A O 1
ATOM 1541 N N . ILE A 1 185 ? 12.995 -1.469 -0.553 1.00 97.75 185 ILE A N 1
ATOM 1542 C CA . ILE A 1 185 ? 11.609 -1.602 -0.079 1.00 97.75 185 ILE A CA 1
ATOM 1543 C C . ILE A 1 185 ? 11.560 -2.035 1.396 1.00 97.75 185 ILE A C 1
ATOM 1545 O O . ILE A 1 185 ? 10.724 -1.538 2.141 1.00 97.75 185 ILE A O 1
ATOM 1549 N N . ALA A 1 186 ? 12.518 -2.842 1.875 1.00 98.19 186 ALA A N 1
ATOM 1550 C CA . ALA A 1 186 ? 12.662 -3.125 3.308 1.00 98.19 186 ALA A CA 1
ATOM 1551 C C . ALA A 1 186 ? 13.047 -1.871 4.118 1.00 98.19 186 ALA A C 1
ATOM 1553 O O . ALA A 1 186 ? 12.509 -1.629 5.196 1.00 98.19 186 ALA A O 1
ATOM 1554 N N . GLY A 1 187 ? 13.955 -1.039 3.597 1.00 98.50 187 GLY A N 1
ATOM 1555 C CA . GLY A 1 187 ? 14.306 0.240 4.222 1.00 98.50 187 GLY A CA 1
ATOM 1556 C C . GLY A 1 187 ? 13.144 1.239 4.229 1.00 98.50 187 GLY A C 1
ATOM 1557 O O . GLY A 1 187 ? 12.926 1.928 5.224 1.00 98.50 187 GLY A O 1
ATOM 1558 N N . ALA A 1 188 ? 12.376 1.286 3.140 1.00 98.56 188 ALA A N 1
ATOM 1559 C CA . ALA A 1 188 ? 11.175 2.099 2.998 1.00 98.56 188 ALA A CA 1
ATOM 1560 C C . ALA A 1 188 ? 10.101 1.644 3.987 1.00 98.56 188 ALA A C 1
ATOM 1562 O O . ALA A 1 188 ? 9.511 2.481 4.663 1.00 98.56 188 ALA A O 1
ATOM 1563 N N . TYR A 1 189 ? 9.933 0.331 4.146 1.00 98.69 189 TYR A N 1
ATOM 1564 C CA . TYR A 1 189 ? 9.056 -0.273 5.137 1.00 98.69 189 TYR A CA 1
ATOM 1565 C C . TYR A 1 189 ? 9.430 0.150 6.566 1.00 98.69 189 TYR A C 1
ATOM 1567 O O . TYR A 1 189 ? 8.599 0.708 7.272 1.00 98.69 189 TYR A O 1
ATOM 1575 N N . ILE A 1 190 ? 10.695 -0.009 6.977 1.00 98.75 190 ILE A N 1
ATOM 1576 C CA . ILE A 1 190 ? 11.144 0.390 8.327 1.00 98.75 190 ILE A CA 1
ATOM 1577 C C . ILE A 1 190 ? 10.926 1.886 8.566 1.00 98.75 190 ILE A C 1
ATOM 1579 O O . ILE A 1 190 ? 10.482 2.296 9.638 1.00 98.75 190 ILE A O 1
ATOM 1583 N N . LYS A 1 191 ? 11.256 2.719 7.574 1.00 98.81 191 LYS A N 1
ATOM 1584 C CA . LYS A 1 191 ? 11.064 4.167 7.678 1.00 98.81 191 LYS A CA 1
ATOM 1585 C C . LYS A 1 191 ? 9.580 4.521 7.803 1.00 98.81 191 LYS A C 1
ATOM 1587 O O . LYS A 1 191 ? 9.241 5.373 8.612 1.00 98.81 191 LYS A O 1
ATOM 1592 N N . SER A 1 192 ? 8.723 3.837 7.050 1.00 98.81 192 SER A N 1
ATOM 1593 C CA . SER A 1 192 ? 7.266 3.990 7.082 1.00 98.81 192 SER A CA 1
ATOM 1594 C C . SER A 1 192 ? 6.684 3.583 8.432 1.00 98.81 192 SER A C 1
ATOM 1596 O O . SER A 1 192 ? 5.938 4.358 9.010 1.00 98.81 192 SER A O 1
ATOM 1598 N N . TYR A 1 193 ? 7.106 2.443 8.989 1.00 98.81 193 TYR A N 1
ATOM 1599 C CA . TYR A 1 193 ? 6.707 1.997 10.327 1.00 98.81 193 TYR A CA 1
ATOM 1600 C C . TYR A 1 193 ? 7.007 3.068 11.384 1.00 98.81 193 TYR A C 1
ATOM 1602 O O . TYR A 1 193 ? 6.123 3.490 12.120 1.00 98.81 193 TYR A O 1
ATOM 1610 N N . LYS A 1 194 ? 8.240 3.596 11.399 1.00 98.75 194 LYS A N 1
ATOM 1611 C CA . LYS A 1 194 ? 8.632 4.665 12.334 1.00 98.75 194 LYS A CA 1
ATOM 1612 C C . LYS A 1 194 ? 7.809 5.940 12.153 1.00 98.75 194 LYS A C 1
ATOM 1614 O O . LYS A 1 194 ? 7.480 6.589 13.137 1.00 98.75 194 LYS A O 1
ATOM 1619 N N . ILE A 1 195 ? 7.506 6.309 10.908 1.00 98.75 195 ILE A N 1
ATOM 1620 C CA . ILE A 1 195 ? 6.673 7.477 10.602 1.00 98.75 195 ILE A CA 1
ATOM 1621 C C . ILE A 1 195 ? 5.260 7.274 11.142 1.00 98.75 195 ILE A C 1
ATOM 1623 O O . ILE A 1 195 ? 4.763 8.158 11.835 1.00 98.75 195 ILE A O 1
ATOM 1627 N N . ILE A 1 196 ? 4.655 6.113 10.882 1.0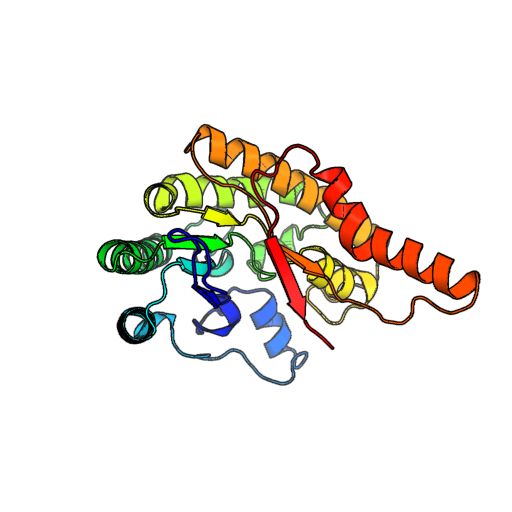0 98.81 196 ILE A N 1
ATOM 1628 C CA . ILE A 1 196 ? 3.295 5.813 11.324 1.00 98.81 196 ILE A CA 1
ATOM 1629 C C . ILE A 1 196 ? 3.208 5.899 12.847 1.00 98.81 196 ILE A C 1
ATOM 1631 O O . ILE A 1 196 ? 2.422 6.698 13.336 1.00 98.81 196 ILE A O 1
ATOM 1635 N N . HIS A 1 197 ? 4.085 5.227 13.598 1.00 98.69 197 HIS A N 1
ATOM 1636 C CA . HIS A 1 197 ? 4.066 5.326 15.066 1.00 98.69 197 HIS A CA 1
ATOM 1637 C C . HIS A 1 197 ? 4.452 6.705 15.613 1.00 98.69 197 HIS A C 1
ATOM 1639 O O . HIS A 1 197 ? 4.083 7.034 16.734 1.00 98.69 197 HIS A O 1
ATOM 1645 N N . SER A 1 198 ? 5.188 7.530 14.859 1.00 98.50 198 SER A N 1
ATOM 1646 C CA . SER A 1 198 ? 5.460 8.909 15.290 1.00 98.50 198 SER A CA 1
ATOM 1647 C C . SER A 1 198 ? 4.233 9.820 15.201 1.00 98.50 198 SER A C 1
ATOM 1649 O O . SER A 1 198 ? 4.176 10.815 15.912 1.00 98.50 198 SER A O 1
ATOM 1651 N N . ILE A 1 199 ? 3.279 9.491 14.325 1.00 98.25 199 ILE A N 1
ATOM 1652 C CA . ILE A 1 199 ? 2.043 10.258 14.106 1.00 98.25 199 ILE A CA 1
ATOM 1653 C C . ILE A 1 199 ? 0.881 9.634 14.888 1.00 98.25 199 ILE A C 1
ATOM 1655 O O . ILE A 1 199 ? 0.090 10.350 15.492 1.00 98.25 199 ILE A O 1
ATOM 1659 N N . LYS A 1 200 ? 0.803 8.301 14.892 1.00 97.06 200 LYS A N 1
ATOM 1660 C CA . LYS A 1 200 ? -0.234 7.485 15.523 1.00 97.06 200 LYS A CA 1
ATOM 1661 C C . LYS A 1 200 ? 0.411 6.351 16.337 1.00 97.06 200 LYS A C 1
ATOM 1663 O O . LYS A 1 200 ? 0.553 5.237 15.824 1.00 97.06 200 LYS A O 1
ATOM 1668 N N . PRO A 1 201 ? 0.880 6.623 17.569 1.00 96.50 201 PRO A N 1
ATOM 1669 C CA . PRO A 1 201 ? 1.627 5.656 18.380 1.00 96.50 201 PRO A CA 1
ATOM 1670 C C . PRO A 1 201 ? 0.907 4.321 18.601 1.00 96.50 201 PRO A C 1
ATOM 1672 O O . PRO A 1 201 ? 1.560 3.281 18.655 1.00 96.50 201 PRO A O 1
ATOM 1675 N N . GLU A 1 202 ? -0.422 4.350 18.683 1.00 96.19 202 GLU A N 1
ATOM 1676 C CA . GLU A 1 202 ? -1.310 3.211 18.918 1.00 96.19 202 GLU A CA 1
ATOM 1677 C C . GLU A 1 202 ? -1.694 2.423 17.654 1.00 96.19 202 GLU A C 1
ATOM 1679 O O . GLU A 1 202 ? -2.429 1.440 17.746 1.00 96.19 202 GLU A O 1
ATOM 1684 N N . ALA A 1 203 ? -1.229 2.844 16.473 1.00 96.06 203 ALA A N 1
ATOM 1685 C CA . ALA A 1 203 ? -1.512 2.152 15.221 1.00 96.06 203 ALA A CA 1
ATOM 1686 C C . ALA A 1 203 ? -0.998 0.706 15.244 1.00 96.06 203 ALA A C 1
ATOM 1688 O O . ALA A 1 203 ? 0.118 0.448 15.684 1.00 96.06 203 ALA A O 1
ATOM 1689 N N . LEU A 1 204 ? -1.771 -0.228 14.683 1.00 98.12 204 LEU A N 1
ATOM 1690 C CA . LEU A 1 204 ? -1.275 -1.567 14.363 1.00 98.12 204 LEU A CA 1
ATOM 1691 C C . LEU A 1 204 ? -0.650 -1.551 12.972 1.00 98.12 204 LEU A C 1
ATOM 1693 O O . LEU A 1 204 ? -1.351 -1.327 11.986 1.00 98.12 204 LEU A O 1
ATOM 1697 N N . VAL A 1 205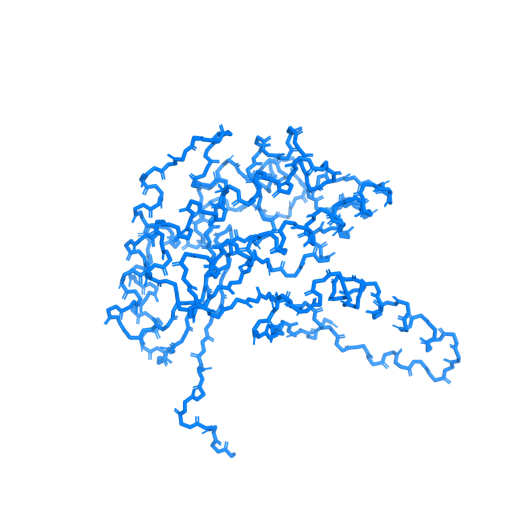 ? 0.650 -1.814 12.868 1.00 98.69 205 VAL A N 1
ATOM 1698 C CA . VAL A 1 205 ? 1.404 -1.706 11.617 1.00 98.69 205 VAL A CA 1
ATOM 1699 C C . VAL A 1 205 ? 2.051 -3.036 11.241 1.00 98.69 205 VAL A C 1
ATOM 1701 O O . VAL A 1 205 ? 2.780 -3.658 12.014 1.00 98.69 205 VAL A O 1
ATOM 1704 N N . GLY A 1 206 ? 1.824 -3.472 10.004 1.00 98.00 206 GLY A N 1
ATOM 1705 C CA . GLY A 1 206 ? 2.365 -4.731 9.505 1.00 98.00 206 GLY A CA 1
ATOM 1706 C C . GLY A 1 206 ? 2.426 -4.819 7.986 1.00 98.00 206 GLY A C 1
ATOM 1707 O O . GLY A 1 206 ? 2.396 -3.820 7.259 1.00 98.00 206 GLY A O 1
ATOM 1708 N N . MET A 1 207 ? 2.525 -6.052 7.499 1.00 96.06 207 MET A N 1
ATOM 1709 C CA . MET A 1 207 ? 2.424 -6.392 6.083 1.00 96.06 207 MET A CA 1
ATOM 1710 C C . MET A 1 207 ? 1.808 -7.774 5.885 1.00 96.06 207 MET A C 1
ATOM 1712 O O . MET A 1 207 ? 1.743 -8.578 6.815 1.00 96.06 207 MET A O 1
ATOM 1716 N N . THR A 1 208 ? 1.404 -8.070 4.652 1.00 94.19 208 THR A N 1
ATOM 1717 C CA . THR A 1 208 ? 1.007 -9.421 4.250 1.00 94.19 208 THR A CA 1
ATOM 1718 C C . THR A 1 208 ? 2.133 -10.159 3.549 1.00 94.19 208 THR A C 1
ATOM 1720 O O . THR A 1 208 ? 2.865 -9.625 2.710 1.00 94.19 208 THR A O 1
ATOM 1723 N N . HIS A 1 209 ? 2.233 -11.440 3.877 1.00 90.31 209 HIS A N 1
ATOM 1724 C CA . HIS A 1 209 ? 3.148 -12.385 3.273 1.00 90.31 209 HIS A CA 1
ATOM 1725 C C . HIS A 1 209 ? 2.345 -13.358 2.417 1.00 90.31 209 HIS A C 1
ATOM 1727 O O . HIS A 1 209 ? 1.386 -13.953 2.906 1.00 90.31 209 HIS A O 1
ATOM 1733 N N . LEU A 1 210 ? 2.780 -13.570 1.174 1.00 87.44 210 LEU A N 1
ATOM 1734 C CA . LEU A 1 210 ? 2.287 -14.687 0.379 1.00 87.44 210 LEU A CA 1
ATOM 1735 C C . LEU A 1 210 ? 2.949 -15.965 0.886 1.00 87.44 210 LEU A C 1
ATOM 1737 O O . LEU A 1 210 ? 4.174 -16.115 0.797 1.00 87.44 210 LEU A O 1
ATOM 1741 N N . TYR A 1 211 ? 2.145 -16.886 1.399 1.00 82.62 211 TYR A N 1
ATOM 1742 C CA . TYR A 1 211 ? 2.605 -18.200 1.814 1.00 82.62 211 TYR A CA 1
ATOM 1743 C C . TYR A 1 211 ? 1.846 -19.267 1.039 1.00 82.62 211 TYR A C 1
ATOM 1745 O O . TYR A 1 211 ? 0.629 -19.366 1.131 1.00 82.62 211 TYR A O 1
ATOM 1753 N N . ASN A 1 212 ? 2.588 -20.104 0.323 1.00 75.50 212 ASN A N 1
ATOM 1754 C CA . ASN A 1 212 ? 2.030 -21.262 -0.361 1.00 75.50 212 ASN A CA 1
ATOM 1755 C C . ASN A 1 212 ? 2.564 -22.508 0.340 1.00 75.50 212 ASN A C 1
ATOM 1757 O O . ASN A 1 212 ? 3.780 -22.636 0.537 1.00 75.50 212 ASN A O 1
ATOM 1761 N N . TRP A 1 213 ? 1.670 -23.416 0.727 1.00 68.00 213 TRP A N 1
ATOM 1762 C CA . TRP A 1 213 ? 2.083 -24.746 1.156 1.00 68.00 213 TRP A CA 1
ATOM 1763 C C . TRP A 1 213 ? 2.473 -25.550 -0.079 1.00 68.00 213 TRP A C 1
ATOM 1765 O O . TRP A 1 213 ? 1.664 -25.744 -0.982 1.00 68.00 213 TRP A O 1
ATOM 1775 N N . TYR A 1 214 ? 3.719 -26.009 -0.118 1.00 61.94 214 TYR A N 1
ATOM 1776 C CA . TYR A 1 214 ? 4.174 -26.955 -1.124 1.00 61.94 214 TYR A CA 1
ATOM 1777 C C . TYR A 1 214 ? 4.289 -28.316 -0.459 1.00 61.94 214 TYR A C 1
ATOM 1779 O O . TYR A 1 214 ? 5.130 -28.498 0.420 1.00 61.94 214 TYR A O 1
ATOM 1787 N N . ASP A 1 215 ? 3.493 -29.272 -0.930 1.00 58.03 215 ASP A N 1
ATOM 1788 C CA . ASP A 1 215 ? 3.595 -30.680 -0.529 1.00 58.03 215 ASP A CA 1
ATOM 1789 C C . ASP A 1 215 ? 4.853 -31.361 -1.106 1.00 58.03 215 ASP A C 1
ATOM 1791 O O . ASP A 1 215 ? 5.112 -32.541 -0.915 1.00 58.03 215 ASP A O 1
ATOM 1795 N N . SER A 1 216 ? 5.710 -30.596 -1.790 1.00 53.38 216 SER A N 1
ATOM 1796 C CA . SER A 1 216 ? 7.037 -31.029 -2.214 1.00 53.38 216 SER A CA 1
ATOM 1797 C C . SER A 1 216 ? 8.057 -30.909 -1.077 1.00 53.38 216 SER A C 1
ATOM 1799 O O . SER A 1 216 ? 9.189 -30.456 -1.293 1.00 53.38 216 SER A O 1
ATOM 1801 N N . GLY A 1 217 ? 7.688 -31.327 0.137 1.00 49.53 217 GLY A N 1
ATOM 1802 C CA . GLY A 1 217 ? 8.653 -31.835 1.107 1.00 49.53 217 GLY A CA 1
ATOM 1803 C C . GLY A 1 217 ? 9.240 -33.114 0.524 1.00 49.53 217 GLY A C 1
ATOM 1804 O O . GLY A 1 217 ? 8.885 -34.206 0.945 1.00 49.53 217 GLY A O 1
ATOM 1805 N N . GLY A 1 218 ? 10.039 -32.956 -0.537 1.00 50.34 218 GLY A N 1
ATOM 1806 C CA . GLY A 1 218 ? 10.513 -34.045 -1.365 1.00 50.34 218 GLY A CA 1
ATOM 1807 C C . GLY A 1 218 ? 11.118 -35.103 -0.467 1.00 50.34 218 GLY A C 1
ATOM 1808 O O . GLY A 1 218 ? 11.910 -34.786 0.419 1.00 50.34 218 GLY A O 1
ATOM 1809 N N . HIS A 1 219 ? 10.748 -36.354 -0.706 1.00 59.97 219 HIS A N 1
ATOM 1810 C CA . HIS A 1 219 ? 11.226 -37.523 0.025 1.00 59.97 219 HIS A CA 1
ATOM 1811 C C . HIS A 1 219 ? 12.759 -37.748 -0.103 1.00 59.97 219 HIS A C 1
ATOM 1813 O O . HIS A 1 219 ? 13.250 -38.833 0.188 1.00 59.97 219 HIS A O 1
ATOM 1819 N N . ASN A 1 220 ? 13.533 -36.744 -0.549 1.00 71.75 220 ASN A N 1
ATOM 1820 C CA . ASN A 1 220 ? 14.978 -36.762 -0.739 1.00 71.75 220 ASN A CA 1
ATOM 1821 C C . ASN A 1 220 ? 15.666 -35.435 -0.320 1.00 71.75 220 ASN A C 1
ATOM 1823 O O . ASN A 1 220 ? 15.058 -34.367 -0.214 1.00 71.75 220 ASN A O 1
ATOM 1827 N N . ILE A 1 221 ? 16.982 -35.507 -0.090 1.00 75.06 221 ILE A N 1
ATOM 1828 C CA . ILE A 1 221 ? 17.821 -34.411 0.439 1.00 75.06 221 ILE A CA 1
ATOM 1829 C C . ILE A 1 221 ? 17.795 -33.162 -0.462 1.00 75.06 221 ILE A C 1
ATOM 1831 O O . ILE A 1 221 ? 17.756 -32.033 0.037 1.00 75.06 221 ILE A O 1
ATOM 1835 N N . LEU A 1 222 ? 17.780 -33.353 -1.785 1.00 75.81 222 LEU A N 1
ATOM 1836 C CA . LEU A 1 222 ? 17.763 -32.262 -2.762 1.00 75.81 222 LEU A CA 1
ATOM 1837 C C . LEU A 1 222 ? 16.452 -31.464 -2.700 1.00 75.81 222 LEU A C 1
ATOM 1839 O O . LEU A 1 222 ? 16.488 -30.233 -2.689 1.00 75.81 222 LEU A O 1
ATOM 1843 N N . GLY A 1 223 ? 15.307 -32.144 -2.573 1.00 75.00 223 GLY A N 1
ATOM 1844 C CA . GLY A 1 223 ? 14.007 -31.502 -2.376 1.00 75.00 223 GLY A CA 1
ATOM 1845 C C . GLY A 1 223 ? 13.966 -30.665 -1.097 1.00 75.00 223 GLY A C 1
ATOM 1846 O O . GLY A 1 223 ? 13.530 -29.512 -1.117 1.00 75.00 223 GLY A O 1
ATOM 1847 N N . GLY A 1 224 ? 14.524 -31.190 -0.001 1.00 74.12 224 GLY A N 1
ATOM 1848 C CA . GLY A 1 224 ? 14.665 -30.451 1.256 1.00 74.12 224 GLY A CA 1
ATOM 1849 C C . GLY A 1 224 ? 15.535 -29.190 1.135 1.00 74.12 224 GLY A C 1
ATOM 1850 O O . GLY A 1 224 ? 15.205 -28.150 1.715 1.00 74.12 224 GLY A O 1
ATOM 1851 N N . LEU A 1 225 ? 16.625 -29.240 0.362 1.00 76.38 225 LEU A N 1
ATOM 1852 C CA . LEU A 1 225 ? 17.487 -28.080 0.109 1.00 76.38 225 LEU A CA 1
ATOM 1853 C C . LEU A 1 225 ? 16.779 -27.016 -0.744 1.00 76.38 225 LEU A C 1
ATOM 1855 O O . LEU A 1 225 ? 16.782 -25.839 -0.378 1.00 76.38 225 LEU A O 1
ATOM 1859 N N . ILE A 1 226 ? 16.123 -27.425 -1.834 1.00 77.62 226 ILE A N 1
ATOM 1860 C CA . ILE A 1 226 ? 15.346 -26.532 -2.707 1.00 77.62 226 ILE A CA 1
ATOM 1861 C C . ILE A 1 226 ? 14.228 -25.850 -1.912 1.00 77.62 226 ILE A C 1
ATOM 1863 O O . ILE A 1 226 ? 14.055 -24.633 -2.007 1.00 77.62 226 ILE A O 1
ATOM 1867 N N . TYR A 1 227 ? 13.519 -26.599 -1.061 1.00 77.44 227 TYR A N 1
ATOM 1868 C CA . TYR A 1 227 ? 12.505 -26.049 -0.163 1.00 77.44 227 TYR A CA 1
ATOM 1869 C C . TYR A 1 227 ? 13.093 -24.985 0.773 1.00 77.44 227 TYR A C 1
ATOM 1871 O O . TYR A 1 227 ? 12.546 -23.886 0.879 1.00 77.44 227 TYR A O 1
ATOM 1879 N N . LYS A 1 228 ? 14.232 -25.266 1.422 1.00 76.50 228 LYS A N 1
ATOM 1880 C CA . LYS A 1 228 ? 14.905 -24.305 2.315 1.00 76.50 228 LYS A CA 1
ATOM 1881 C C . LYS A 1 228 ? 15.313 -23.025 1.580 1.00 76.50 228 LYS A C 1
ATOM 1883 O O . LYS A 1 228 ? 15.083 -21.939 2.111 1.00 76.50 228 LYS A O 1
ATOM 1888 N N . ILE A 1 229 ? 15.862 -23.135 0.369 1.00 77.94 229 ILE A N 1
ATOM 1889 C CA . ILE A 1 229 ? 16.239 -21.984 -0.468 1.00 77.94 229 ILE A CA 1
ATOM 1890 C C . ILE A 1 229 ? 14.997 -21.189 -0.885 1.00 77.94 229 ILE A C 1
ATOM 1892 O O . ILE A 1 229 ? 14.967 -19.969 -0.724 1.00 77.94 229 ILE A O 1
ATOM 1896 N N . SER A 1 230 ? 13.947 -21.868 -1.350 1.00 78.12 230 SER A N 1
ATOM 1897 C CA . SER A 1 230 ? 12.680 -21.250 -1.757 1.00 78.12 230 SER A CA 1
ATOM 1898 C C . SER A 1 230 ? 12.010 -20.514 -0.594 1.00 78.12 230 SER A C 1
ATOM 1900 O O . SER A 1 230 ? 11.669 -19.338 -0.715 1.00 78.12 230 SER A O 1
ATOM 1902 N N . LYS A 1 231 ? 11.903 -21.156 0.576 1.00 78.75 231 LYS A N 1
ATOM 1903 C CA . LYS A 1 231 ? 11.372 -20.552 1.807 1.00 78.75 231 LYS A CA 1
ATOM 1904 C C . LYS A 1 231 ? 12.215 -19.366 2.263 1.00 78.75 231 LYS A C 1
ATOM 1906 O O . LYS A 1 231 ? 11.670 -18.335 2.670 1.00 78.75 231 LYS A O 1
ATOM 1911 N N . TRP A 1 232 ? 13.541 -19.491 2.194 1.00 80.12 232 TRP A N 1
ATOM 1912 C CA . TRP A 1 232 ? 14.433 -18.388 2.521 1.00 80.12 232 TRP A CA 1
ATOM 1913 C C . TRP A 1 232 ? 14.202 -17.202 1.591 1.00 80.12 232 TRP A C 1
ATOM 1915 O O . TRP A 1 232 ? 13.999 -16.092 2.073 1.00 80.12 232 TRP A O 1
ATOM 1925 N N . PHE A 1 233 ? 14.164 -17.439 0.282 1.00 78.50 233 PHE A N 1
ATOM 1926 C CA . PHE A 1 233 ? 13.959 -16.401 -0.715 1.00 78.50 233 PHE A CA 1
ATOM 1927 C C . PHE A 1 233 ? 12.597 -15.722 -0.544 1.00 78.50 233 PHE A C 1
ATOM 1929 O O . PHE A 1 233 ? 12.549 -14.508 -0.366 1.00 78.50 233 PHE A O 1
ATOM 1936 N N . ARG A 1 234 ? 11.508 -16.499 -0.525 1.00 75.62 234 ARG A N 1
ATOM 1937 C CA . ARG A 1 234 ? 10.123 -15.999 -0.560 1.00 75.62 234 ARG A CA 1
ATOM 1938 C C . ARG A 1 234 ? 9.656 -15.340 0.731 1.00 75.62 234 ARG A C 1
ATOM 1940 O O . ARG A 1 234 ? 8.822 -14.447 0.675 1.00 75.62 234 ARG A O 1
ATOM 1947 N N . VAL A 1 235 ? 10.157 -15.791 1.882 1.00 76.12 235 VAL A N 1
ATOM 1948 C CA . VAL A 1 235 ? 9.623 -15.368 3.185 1.00 76.12 235 VAL A CA 1
ATOM 1949 C C . VAL A 1 235 ? 10.725 -14.813 4.077 1.00 76.12 235 VAL A C 1
ATOM 1951 O O . VAL A 1 235 ? 10.661 -13.669 4.519 1.00 76.12 235 VAL A O 1
ATOM 1954 N N . LEU A 1 236 ? 11.773 -15.593 4.351 1.00 79.62 236 LEU A N 1
ATOM 1955 C CA . LEU A 1 236 ? 12.731 -15.205 5.394 1.00 79.62 236 LEU A CA 1
ATOM 1956 C C . LEU A 1 236 ? 13.617 -14.022 4.991 1.00 79.62 236 LEU A C 1
ATOM 1958 O O . LEU A 1 236 ? 14.045 -13.266 5.862 1.00 79.62 236 LEU A O 1
ATOM 1962 N N . SER A 1 237 ? 13.916 -13.858 3.702 1.00 83.81 237 SER A N 1
ATOM 1963 C CA . SER A 1 237 ? 14.832 -12.828 3.213 1.00 83.81 237 SER A CA 1
ATOM 1964 C C . SER A 1 237 ? 14.303 -11.423 3.516 1.00 83.81 237 SER A C 1
ATOM 1966 O O . SER A 1 237 ? 15.051 -10.592 4.039 1.00 83.81 237 SER A O 1
ATOM 1968 N N . PHE A 1 238 ? 13.017 -11.172 3.273 1.00 89.69 238 PHE A N 1
ATOM 1969 C CA . PHE A 1 238 ? 12.377 -9.905 3.602 1.00 89.69 238 PHE A CA 1
ATOM 1970 C C . PHE A 1 238 ? 12.171 -9.762 5.111 1.00 89.69 238 PHE A C 1
ATOM 1972 O O . PHE A 1 238 ? 12.611 -8.778 5.702 1.00 89.69 238 PHE A O 1
ATOM 1979 N N . ASN A 1 239 ? 11.612 -10.788 5.761 1.00 88.31 239 ASN A N 1
ATOM 1980 C CA . ASN A 1 239 ? 11.247 -10.741 7.182 1.00 88.31 239 ASN A CA 1
ATOM 1981 C C . ASN A 1 239 ? 12.444 -10.458 8.087 1.00 88.31 239 ASN A C 1
ATOM 1983 O O . ASN A 1 239 ? 12.337 -9.692 9.039 1.00 88.31 239 ASN A O 1
ATOM 1987 N N . ARG A 1 240 ? 13.609 -11.041 7.776 1.00 91.44 240 ARG A N 1
ATOM 1988 C CA . ARG A 1 240 ? 14.843 -10.776 8.527 1.00 91.44 240 ARG A CA 1
ATOM 1989 C C . ARG A 1 240 ? 15.275 -9.314 8.439 1.00 91.44 240 ARG A C 1
ATOM 1991 O O . ARG A 1 240 ? 15.838 -8.810 9.402 1.00 91.44 240 ARG A O 1
ATOM 1998 N N . ARG A 1 241 ? 15.024 -8.642 7.310 1.00 94.62 241 ARG A N 1
ATOM 1999 C CA . ARG A 1 241 ? 15.408 -7.238 7.104 1.00 94.62 241 ARG A CA 1
ATOM 2000 C C . ARG A 1 241 ? 14.528 -6.276 7.889 1.00 94.62 241 ARG A 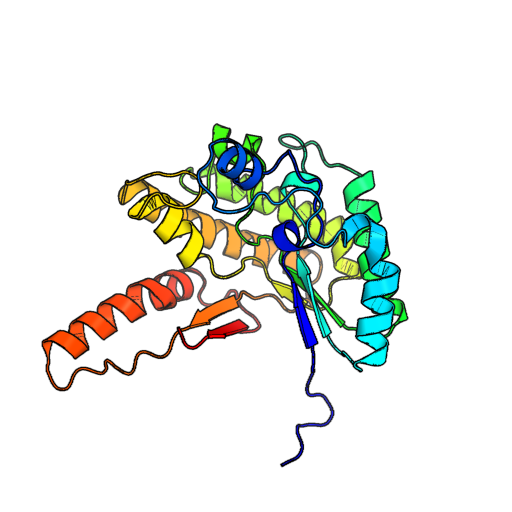C 1
ATOM 2002 O O . ARG A 1 241 ? 15.028 -5.231 8.268 1.00 94.62 241 ARG A O 1
ATOM 2009 N N . ILE A 1 242 ? 13.271 -6.636 8.142 1.00 95.75 242 ILE A N 1
ATOM 2010 C CA . ILE A 1 242 ? 12.292 -5.801 8.857 1.00 95.75 242 ILE A CA 1
ATOM 2011 C C . ILE A 1 242 ? 11.997 -6.306 10.277 1.00 95.75 242 ILE A C 1
ATOM 2013 O O . ILE A 1 242 ? 10.993 -5.935 10.882 1.00 95.75 242 ILE A O 1
ATOM 2017 N N . LYS A 1 243 ? 12.848 -7.189 10.813 1.00 94.50 243 LYS A N 1
ATOM 2018 C CA . LYS A 1 243 ? 12.681 -7.760 12.153 1.00 94.50 243 LYS A CA 1
ATOM 2019 C C . LYS A 1 243 ? 12.600 -6.634 13.193 1.00 94.50 243 LYS A C 1
ATOM 2021 O O . LYS A 1 243 ? 13.478 -5.777 13.227 1.00 94.50 243 LYS A O 1
ATOM 2026 N N . GLY A 1 244 ? 11.570 -6.672 14.039 1.00 96.19 244 GLY A N 1
ATOM 2027 C CA . GLY A 1 244 ? 11.321 -5.656 15.069 1.00 96.19 244 GLY A CA 1
ATOM 2028 C C . GLY A 1 244 ? 10.524 -4.434 14.598 1.00 96.19 244 GLY A C 1
ATOM 2029 O O . GLY A 1 244 ? 10.426 -3.477 15.350 1.00 96.19 244 GLY A O 1
ATOM 2030 N N . TYR A 1 245 ? 9.975 -4.457 13.379 1.00 97.50 245 TYR A N 1
ATOM 2031 C CA . TYR A 1 245 ? 9.153 -3.377 12.816 1.00 97.50 245 TYR A CA 1
ATOM 2032 C C . TYR A 1 245 ? 7.785 -3.904 12.336 1.00 97.50 245 TYR A C 1
ATOM 2034 O O . TYR A 1 245 ? 7.337 -3.602 11.233 1.00 97.50 245 TYR A O 1
ATOM 2042 N N . GLN A 1 246 ? 7.160 -4.792 13.109 1.00 96.19 246 GLN A N 1
ATOM 2043 C CA . GLN A 1 246 ? 5.855 -5.389 12.804 1.00 96.19 246 GLN A CA 1
ATOM 2044 C C . GLN A 1 246 ? 5.099 -5.644 14.103 1.00 96.19 246 GLN A C 1
ATOM 2046 O O . GLN A 1 246 ? 5.624 -6.346 14.968 1.00 96.19 246 GLN A O 1
ATOM 2051 N N . ASP A 1 247 ? 3.868 -5.151 14.183 1.00 97.88 247 ASP A N 1
ATOM 2052 C CA . ASP A 1 247 ? 2.974 -5.376 15.325 1.00 97.88 247 ASP A CA 1
ATOM 2053 C C . ASP A 1 247 ? 2.075 -6.593 15.095 1.00 97.88 247 ASP A C 1
ATOM 2055 O O . ASP A 1 247 ? 1.664 -7.270 16.035 1.00 97.88 247 ASP A O 1
ATOM 2059 N N . TYR A 1 248 ? 1.807 -6.912 13.827 1.00 96.69 248 TYR A N 1
ATOM 2060 C CA . TYR A 1 248 ? 1.093 -8.113 13.413 1.00 96.69 248 TYR A CA 1
ATOM 2061 C C . TYR A 1 248 ? 1.728 -8.738 12.168 1.00 96.69 248 TYR A C 1
ATOM 2063 O O . TYR A 1 248 ? 2.480 -8.100 11.428 1.00 96.69 248 TYR A O 1
ATOM 2071 N N . PHE A 1 249 ? 1.389 -10.005 11.930 1.00 93.38 249 PHE A N 1
ATOM 2072 C CA . PHE A 1 249 ? 1.816 -10.773 10.765 1.00 93.38 249 PHE A CA 1
ATOM 2073 C C . PHE A 1 249 ? 0.605 -11.084 9.879 1.00 93.38 249 PHE A C 1
ATOM 2075 O O . PHE A 1 249 ? -0.275 -11.844 10.281 1.00 93.38 249 PHE A O 1
ATOM 2082 N N . GLY A 1 250 ? 0.545 -10.513 8.674 1.00 94.75 250 GLY A N 1
ATOM 2083 C CA . GLY A 1 250 ? -0.520 -10.798 7.712 1.00 94.75 250 GLY A CA 1
ATOM 2084 C C . GLY A 1 250 ? -0.203 -12.031 6.867 1.00 94.75 250 GLY A C 1
ATOM 2085 O O . GLY A 1 250 ? 0.857 -12.114 6.253 1.00 94.75 250 GLY A O 1
ATOM 2086 N N . LEU A 1 251 ? -1.124 -12.985 6.773 1.00 93.88 251 LEU A N 1
ATOM 2087 C CA . LEU A 1 251 ? -0.941 -14.194 5.970 1.00 93.88 251 LEU A CA 1
ATOM 2088 C C . LEU A 1 251 ? -1.933 -14.212 4.807 1.00 93.88 251 LEU A C 1
ATOM 2090 O O . LEU A 1 251 ? -3.129 -14.374 5.025 1.00 93.88 251 LEU A O 1
ATOM 2094 N N . ASN A 1 252 ? -1.426 -14.106 3.581 1.00 93.38 252 ASN A N 1
ATOM 2095 C CA . ASN A 1 252 ? -2.188 -14.459 2.390 1.00 93.38 252 ASN A CA 1
ATOM 2096 C C . ASN A 1 252 ? -1.811 -15.899 2.019 1.00 93.38 252 ASN A C 1
ATOM 2098 O O . ASN A 1 252 ? -0.640 -16.202 1.768 1.00 93.38 252 ASN A O 1
ATOM 2102 N N . TYR A 1 253 ? -2.797 -16.791 2.034 1.00 90.94 253 TYR A N 1
ATOM 2103 C CA . TYR A 1 253 ? -2.603 -18.214 1.787 1.00 90.94 253 TYR A CA 1
ATOM 2104 C C . TYR A 1 253 ? -3.513 -18.680 0.660 1.00 90.94 253 TYR A C 1
ATOM 2106 O O . TYR A 1 253 ? -4.733 -18.549 0.746 1.00 90.94 253 TYR A O 1
ATOM 2114 N N . TYR A 1 254 ? -2.908 -19.264 -0.371 1.00 85.56 254 TYR A N 1
ATOM 2115 C CA . TYR A 1 254 ? -3.615 -19.841 -1.506 1.00 85.56 254 TYR A CA 1
ATOM 2116 C C . TYR A 1 254 ? -3.042 -21.219 -1.826 1.00 85.56 254 TYR A C 1
ATOM 2118 O O . TYR A 1 254 ? -1.839 -21.463 -1.692 1.00 85.56 254 TYR A O 1
ATOM 2126 N N . ARG A 1 255 ? -3.914 -22.121 -2.281 1.00 78.62 255 ARG A N 1
ATOM 2127 C CA . ARG A 1 255 ? -3.511 -23.372 -2.919 1.00 78.62 255 ARG A CA 1
ATOM 2128 C C . ARG A 1 255 ? -3.527 -23.125 -4.425 1.00 78.62 255 ARG A C 1
ATOM 2130 O O . ARG A 1 255 ? -4.598 -22.910 -4.983 1.00 78.62 255 ARG A O 1
ATOM 2137 N N . ILE A 1 256 ? -2.340 -23.071 -5.023 1.00 57.81 256 ILE A N 1
ATOM 2138 C CA . ILE A 1 256 ? -2.142 -23.001 -6.478 1.00 57.81 256 ILE A CA 1
ATOM 2139 C C . ILE A 1 256 ? -1.923 -24.421 -6.983 1.00 57.81 256 ILE A C 1
ATOM 2141 O O . ILE A 1 256 ? -1.175 -25.152 -6.291 1.00 57.81 256 ILE A O 1
#

Sequence (256 aa):
MPFPKNFLWGVATSSYQIEGGNSNADWWEWEKQGKTKDQSGRACDYWNRWESDHALLSELGVKVFRLSIEWSRVETEEGVFSLEAIQKYREILQDLKVRNIQTQVTLWWWVSPIWFQKKYGFHKKASVAIFARYVRKITEELGDLIDIFQIVNEPMVPLGMGYLVGLFPPGKRNPFSFWFALKNIAGAYIKSYKIIHSIKPEALVGMTHLYNWYDSGGHNILGGLIYKISKWFRVLSFNRRIKGYQDYFGLNYYRI

pLDDT: mean 94.01, std 8.93, range [49.53, 98.88]

Radius of gyration: 18.54 Å; Cα contacts (8 Å, |Δi|>4): 434; chains: 1; bounding box: 47×54×45 Å

Nearest PDB structures (foldseek):
  6yn7-assembly1_C  TM=8.926E-01  e=1.196E-18  Alicyclobacillus herbarius
  6yn7-assembly1_A  TM=9.188E-01  e=8.250E-18  Alicyclobacillus herbarius
  6yn7-assembly1_B  TM=9.195E-01  e=1.228E-17  Alicyclobacillus herbarius
  6yn7-assembly1_D  TM=9.338E-01  e=2.570E-17  Alicyclobacillus herbarius
  8puo-assembly2_B  TM=9.251E-01  e=5.357E-15  Marinomonas sp. ef1

Secondary structure (DSSP, 8-state):
-PPPTTPPPEEE--HHHHT---TTBHHHHHHHTT-SSS--TTTT-HHHHHHHHHHHHHHTT-SEEEEE--HHHHEEETTEE-HHHHHHHHHHHHHHHHTTPEEEEES-SS--BHHHHHHT-TTSTTHHHHHHHHHHHHHHHHGGG-SEEEEEESTHHHHHIIIII-SSTT----HHHHHHHHHHHHHHHHHHHHHHHHH-TT-EEEEEEEE---S---SSHHHHHHHHHHHIIIIIHHHHHTTT--SEEEEEE---

Foldseek 3Di:
DDDPPPDFDEDEDECLQAQAPQCQKPVNVCVVVVLDPDHSHCHNNCLPCVVVVLVVCLVVVGQEYHYEQAQCQQPVAQVDGDPVSLVSVLVSLVVCVVSNHAYEYEHEELIHGPNCLVPAALLHLCNLVSLLVSLLVSCVRRVVSHQAYADYEQQLVSLCCDDCVLSHPPRHNHVSSSVSSLLRVLSSLQSSLVSNCVSVVNYAYYHEAEDEDDPQPPPDPVSVVVVVVCCCSRPVVNCVSNPPSHNDYHYDYDYD